Protein AF-A0A9Q0VJ15-F1 (afdb_monomer_lite)

Radius of gyration: 25.26 Å; chains: 1; bounding box: 68×51×75 Å

Secondary structure (DSSP, 8-state):
-HHHHHHHHTTTS--STT-TT----HHHHHHHHHHHHHGGGHHHHHHHHHHHHHHHH-HHHHHHHHHHHHTTTTTTPPPP----TT-HHHHHHHHHHHHHTHHHHHHHHHH-TT---PPPHHHHHHHHHHHHHHHHHHHHHTS---SHHHHHHHHHHHHHHHHHHTTSS-HHHHHHHHHHHHHHHHHHHHHHHHHHHHHHHSTTTHHHHHHHHHHHHHGGGHHHHHHHHHHHHHHHHHHHHHHHHTT--------------SS--HHHHHHHHTTTSHHHHHHHHHHHTS-S-------HHHHHHHHH-TT--HHHHHHHHHHHHHHHTTTT-

InterPro domains:
  IPR008906 HAT, C-terminal dimerisation domain [PF05699] (258-327)
  IPR012337 Ribonuclease H-like superfamily [SSF53098] (17-329)
  IPR025525 hAT-like transposase, RNase-H fold [PF14372] (150-240)

Sequence (333 aa):
MIRELRSKVSDKAPLVHGHLFCVPSYDQILSLLVQDGFSEIRSLLYKIRECIEYVNGSSLGRQWFQEAINNGSLEGKEMPFQDVPARWDTTFLMLESSLEFREAFNHLEQLDRDFKVNPSAEEWNKATSVCECLKEFHKSVSNFPTTSECYFLSVRDVYKNLLKWKQREHVYVRSIANRMKGKFEEYWGEASLAMGISVVLNPSFKLKLVKYGYQQIYGSEYNLHFSKFLDNVTVVYHKYEKDFSDQGPSSSAMVDEEKLDKDGNVLALWQENAQKFPVLGKMARDFLAIPVSTVISKSSEVMKMTSVHDGVHPEIAEALICGKDWLDNRSSK

Structure (mmCIF, N/CA/C/O backbone):
data_AF-A0A9Q0VJ15-F1
#
_entry.id   AF-A0A9Q0VJ15-F1
#
loop_
_atom_site.group_PDB
_atom_site.id
_atom_site.type_symbol
_atom_site.label_atom_id
_atom_site.label_alt_id
_atom_site.label_comp_id
_atom_site.label_asym_id
_atom_site.label_entity_id
_atom_site.label_seq_id
_atom_site.pdbx_PDB_ins_code
_atom_site.Cartn_x
_atom_site.Cartn_y
_atom_site.Cartn_z
_atom_site.occupancy
_atom_site.B_iso_or_equiv
_atom_site.auth_seq_id
_atom_site.auth_comp_id
_atom_site.auth_asym_id
_atom_site.auth_atom_id
_atom_site.pdbx_PDB_model_num
ATOM 1 N N . MET A 1 1 ? 8.299 12.348 -28.441 1.00 38.84 1 MET A N 1
ATOM 2 C CA . MET A 1 1 ? 8.909 11.536 -27.363 1.00 38.84 1 MET A CA 1
ATOM 3 C C . MET A 1 1 ? 7.982 10.427 -26.854 1.00 38.84 1 MET A C 1
ATOM 5 O O . MET A 1 1 ? 8.145 9.304 -27.303 1.00 38.84 1 MET A O 1
ATOM 9 N N . ILE A 1 2 ? 6.957 10.694 -26.027 1.00 34.81 2 ILE A N 1
ATOM 10 C CA . ILE A 1 2 ? 6.072 9.646 -25.448 1.00 34.81 2 ILE A CA 1
ATOM 11 C C . ILE A 1 2 ? 5.377 8.771 -26.518 1.00 34.81 2 ILE A C 1
ATOM 13 O O . ILE A 1 2 ? 5.268 7.556 -26.372 1.00 34.81 2 ILE A O 1
ATOM 17 N N . ARG A 1 3 ? 4.949 9.372 -27.637 1.00 34.16 3 ARG A N 1
ATOM 18 C CA . ARG A 1 3 ? 4.278 8.674 -28.752 1.00 34.16 3 ARG A CA 1
ATOM 19 C C . ARG A 1 3 ? 5.225 7.796 -29.593 1.00 34.16 3 ARG A C 1
ATOM 21 O O . ARG A 1 3 ? 4.788 6.789 -30.137 1.00 34.16 3 ARG A O 1
ATOM 28 N N . GLU A 1 4 ? 6.512 8.135 -29.654 1.00 43.78 4 GLU A N 1
ATOM 29 C CA . GLU A 1 4 ? 7.544 7.320 -30.321 1.00 43.78 4 GLU A CA 1
ATOM 30 C C . GLU A 1 4 ? 8.008 6.184 -29.411 1.00 43.78 4 GLU A C 1
ATOM 32 O O . GLU A 1 4 ? 8.113 5.046 -29.859 1.00 43.78 4 GLU A O 1
ATOM 37 N N . LEU A 1 5 ? 8.177 6.455 -28.113 1.00 45.97 5 LEU A N 1
ATOM 38 C CA . LEU A 1 5 ? 8.437 5.429 -27.102 1.00 45.97 5 LEU A CA 1
ATOM 39 C C . LEU A 1 5 ? 7.339 4.364 -27.067 1.00 45.97 5 LEU A C 1
ATOM 41 O O . LEU A 1 5 ? 7.625 3.169 -26.983 1.00 45.97 5 LEU A O 1
ATOM 45 N N . ARG A 1 6 ? 6.082 4.796 -27.235 1.00 48.38 6 ARG A N 1
ATOM 46 C CA . ARG A 1 6 ? 4.906 3.927 -27.363 1.00 48.38 6 ARG A CA 1
ATOM 47 C C . ARG A 1 6 ? 5.083 2.911 -28.490 1.00 48.38 6 ARG A C 1
ATOM 49 O O . ARG A 1 6 ? 4.931 1.725 -28.239 1.00 48.38 6 ARG A O 1
ATOM 56 N N . SER A 1 7 ? 5.481 3.330 -29.690 1.00 50.91 7 SER A N 1
ATOM 57 C CA . SER A 1 7 ? 5.693 2.401 -30.817 1.00 50.91 7 SER A CA 1
ATOM 58 C C . SER A 1 7 ? 6.801 1.364 -30.563 1.00 50.91 7 SER A C 1
ATOM 60 O O . SER A 1 7 ? 6.761 0.248 -31.080 1.00 50.91 7 SER A O 1
ATOM 62 N N . LYS A 1 8 ? 7.775 1.691 -29.705 1.00 57.25 8 LYS A N 1
ATOM 63 C CA . LYS A 1 8 ? 8.918 0.813 -29.434 1.00 57.25 8 LYS A CA 1
ATOM 64 C C . LYS A 1 8 ? 8.631 -0.234 -28.361 1.00 57.25 8 LYS A C 1
ATOM 66 O O . LYS A 1 8 ? 9.142 -1.346 -28.456 1.00 57.25 8 LYS A O 1
ATOM 71 N N . VAL A 1 9 ? 7.768 0.063 -27.391 1.00 51.94 9 VAL A N 1
ATOM 72 C CA . VAL A 1 9 ? 7.471 -0.841 -26.260 1.00 51.94 9 VAL A CA 1
ATOM 73 C C . VAL A 1 9 ? 6.113 -1.559 -26.406 1.00 51.94 9 VAL A C 1
ATOM 75 O O . VAL A 1 9 ? 5.943 -2.659 -25.884 1.00 51.94 9 VAL A O 1
ATOM 78 N N . SER A 1 10 ? 5.164 -1.004 -27.173 1.00 45.81 10 SER A N 1
ATOM 79 C CA . SER A 1 10 ? 3.746 -1.418 -27.171 1.00 45.81 10 SER A CA 1
ATOM 80 C C . SER A 1 10 ? 3.424 -2.809 -27.737 1.00 45.81 10 SER A C 1
ATOM 82 O O . SER A 1 10 ? 2.356 -3.318 -27.422 1.00 45.81 10 SER A O 1
ATOM 84 N N . ASP A 1 11 ? 4.292 -3.458 -28.521 1.00 48.16 11 ASP A N 1
ATOM 85 C CA . ASP A 1 11 ? 3.975 -4.801 -29.059 1.00 48.16 11 ASP A CA 1
ATOM 86 C C . ASP A 1 11 ? 4.106 -5.926 -28.013 1.00 48.16 11 ASP A C 1
ATOM 88 O O . ASP A 1 11 ? 3.775 -7.075 -28.300 1.00 48.16 11 ASP A O 1
ATOM 92 N N . LYS A 1 12 ? 4.648 -5.633 -26.819 1.00 46.22 12 LYS A N 1
ATOM 93 C CA . LYS A 1 12 ? 4.987 -6.646 -25.798 1.00 46.22 12 LYS A CA 1
ATOM 94 C C . LYS A 1 12 ? 4.597 -6.290 -24.357 1.00 46.22 12 LYS A C 1
ATOM 96 O O . LYS A 1 12 ? 4.817 -7.110 -23.470 1.00 46.22 12 LYS A O 1
ATOM 101 N N . ALA A 1 13 ? 4.025 -5.111 -24.115 1.00 38.09 13 ALA A N 1
ATOM 102 C CA . ALA A 1 13 ? 3.517 -4.697 -22.807 1.00 38.09 13 ALA A CA 1
ATOM 103 C C . ALA A 1 13 ? 1.981 -4.564 -22.879 1.00 38.09 13 ALA A C 1
ATOM 105 O O . ALA A 1 13 ? 1.500 -3.891 -23.795 1.00 38.09 13 ALA A O 1
ATOM 106 N N . PRO A 1 14 ? 1.202 -5.205 -21.983 1.00 32.78 14 PRO A N 1
ATOM 107 C CA . PRO A 1 14 ? -0.252 -5.062 -21.967 1.00 32.78 14 PRO A CA 1
ATOM 108 C C . PRO A 1 14 ? -0.671 -3.596 -21.795 1.00 32.78 14 PRO A C 1
ATOM 110 O O . PRO A 1 14 ? -0.008 -2.820 -21.109 1.00 32.78 14 PRO A O 1
ATOM 113 N N . LEU A 1 15 ? -1.765 -3.212 -22.458 1.00 33.34 15 LEU A N 1
ATOM 114 C CA . LEU A 1 15 ? -2.360 -1.888 -22.321 1.00 33.34 15 LEU A CA 1
ATOM 115 C C . LEU A 1 15 ? -3.127 -1.780 -20.996 1.00 33.34 15 LEU A C 1
ATOM 117 O O . LEU A 1 15 ? -4.212 -2.349 -20.882 1.00 33.34 15 LEU A O 1
ATOM 121 N N . VAL A 1 16 ? -2.705 -0.885 -20.104 1.00 33.59 16 VAL A N 1
ATOM 122 C CA . VAL A 1 16 ? -3.645 -0.192 -19.213 1.00 33.59 16 VAL A CA 1
ATOM 123 C C . VAL A 1 16 ? -4.077 1.118 -19.867 1.00 33.59 16 VAL A C 1
ATOM 125 O O . VAL A 1 16 ? -3.296 2.052 -20.049 1.00 33.59 16 VAL A O 1
ATOM 128 N N . HIS A 1 17 ? -5.354 1.167 -20.259 1.00 31.25 17 HIS A N 1
ATOM 129 C CA . HIS A 1 17 ? -6.126 2.400 -20.466 1.00 31.25 17 HIS A CA 1
ATOM 130 C C . HIS A 1 17 ? -5.493 3.444 -21.414 1.00 31.25 17 HIS A C 1
ATOM 132 O O . HIS A 1 17 ? -5.697 4.640 -21.256 1.00 31.25 17 HIS A O 1
ATOM 138 N N . GLY A 1 18 ? -4.733 3.015 -22.428 1.00 34.62 18 GLY A N 1
ATOM 139 C CA . GLY A 1 18 ? -4.259 3.903 -23.498 1.00 34.62 18 GLY A CA 1
ATOM 140 C C . GLY A 1 18 ? -3.040 4.788 -23.179 1.00 34.62 18 GLY A C 1
ATOM 141 O O . GLY A 1 18 ? -2.669 5.604 -24.031 1.00 34.62 18 GLY A O 1
ATOM 142 N N . HIS A 1 19 ? -2.358 4.614 -22.035 1.00 36.34 19 HIS A N 1
ATOM 143 C CA . HIS A 1 19 ? -1.244 5.486 -21.614 1.00 36.34 19 HIS A CA 1
ATOM 144 C C . HIS A 1 19 ? -0.006 4.725 -21.090 1.00 36.34 19 HIS A C 1
ATOM 146 O O . HIS A 1 19 ? 0.276 4.707 -19.900 1.00 36.34 19 HIS A O 1
ATOM 152 N N . LEU A 1 20 ? 0.813 4.169 -21.992 1.00 42.34 20 LEU A N 1
ATOM 153 C CA . LEU A 1 20 ? 2.018 3.385 -21.647 1.00 42.34 20 LEU A CA 1
ATOM 154 C C . LEU A 1 20 ? 3.219 4.172 -21.047 1.00 42.34 20 LEU A C 1
ATOM 156 O O . LEU A 1 20 ? 4.323 3.648 -21.024 1.00 42.34 20 LEU A O 1
ATOM 160 N N . PHE A 1 21 ? 3.065 5.417 -20.583 1.00 47.12 21 PHE A N 1
ATOM 161 C CA . PHE A 1 21 ? 4.164 6.178 -19.941 1.00 47.12 21 PHE A CA 1
ATOM 162 C C . PHE A 1 21 ? 3.714 7.065 -18.776 1.00 47.12 21 PHE A C 1
ATOM 164 O O . PHE A 1 21 ? 4.464 7.929 -18.330 1.00 47.12 21 PHE A O 1
ATOM 171 N N . CYS A 1 22 ? 2.521 6.826 -18.236 1.00 47.84 22 CYS A N 1
ATOM 172 C CA . CYS A 1 22 ? 2.222 7.238 -16.874 1.00 47.84 22 CYS A CA 1
ATOM 173 C C . CYS A 1 22 ? 2.575 6.048 -15.991 1.00 47.84 22 CYS A C 1
ATOM 175 O O . CYS A 1 22 ? 1.700 5.252 -15.672 1.00 47.84 22 CYS A O 1
ATOM 177 N N . VAL A 1 23 ? 3.858 5.872 -15.656 1.00 54.38 23 VAL A N 1
ATOM 178 C CA . VAL A 1 23 ? 4.196 5.011 -14.519 1.00 54.38 23 VAL A CA 1
ATOM 179 C C . VAL A 1 23 ? 3.599 5.733 -13.309 1.00 54.38 23 VAL A C 1
ATOM 181 O O . VAL A 1 23 ? 4.068 6.833 -13.010 1.00 54.38 23 VAL A O 1
ATOM 184 N N . PRO A 1 24 ? 2.525 5.223 -12.670 1.00 60.12 24 PRO A N 1
ATOM 185 C CA . PRO A 1 24 ? 1.980 5.867 -11.491 1.00 60.12 24 PRO A CA 1
ATOM 186 C C . PRO A 1 24 ? 3.096 6.075 -10.472 1.00 60.12 24 PRO A C 1
ATOM 188 O O . PRO A 1 24 ? 3.988 5.231 -10.323 1.00 60.12 24 PRO A O 1
ATOM 191 N N . SER A 1 25 ? 3.076 7.217 -9.792 1.00 70.88 25 SER A N 1
ATOM 192 C CA . SER A 1 25 ? 4.052 7.478 -8.740 1.00 70.88 25 SER A CA 1
ATOM 193 C C . SER A 1 25 ? 3.987 6.373 -7.680 1.00 70.88 25 SER A C 1
ATOM 195 O O . SER A 1 25 ? 2.985 5.663 -7.548 1.00 70.88 25 SER A O 1
ATOM 197 N N . TYR A 1 26 ? 5.058 6.217 -6.902 1.00 74.12 26 TYR A N 1
ATOM 198 C CA . TYR A 1 26 ? 5.086 5.218 -5.832 1.00 74.12 26 TYR A CA 1
ATOM 199 C C . TYR A 1 26 ? 3.891 5.388 -4.873 1.00 74.12 26 TYR A C 1
ATOM 201 O O . TYR A 1 26 ? 3.260 4.402 -4.495 1.00 74.12 26 TYR A O 1
ATOM 209 N N . ASP A 1 27 ? 3.526 6.641 -4.572 1.00 73.25 27 ASP A N 1
ATOM 210 C CA . ASP A 1 27 ? 2.343 7.000 -3.779 1.00 73.25 27 ASP A CA 1
ATOM 211 C C . ASP A 1 27 ? 1.040 6.521 -4.425 1.00 73.25 27 ASP A C 1
ATOM 213 O O . ASP A 1 27 ? 0.193 5.934 -3.757 1.00 73.25 27 ASP A O 1
ATOM 217 N N . GLN A 1 28 ? 0.888 6.713 -5.739 1.00 75.88 28 GLN A N 1
ATOM 218 C CA . GLN A 1 28 ? -0.304 6.277 -6.468 1.00 75.88 28 GLN A CA 1
ATOM 219 C C . GLN A 1 28 ? -0.450 4.758 -6.462 1.00 75.88 28 GLN A C 1
ATOM 221 O O . GLN A 1 28 ? -1.549 4.261 -6.231 1.00 75.88 28 GLN A O 1
ATOM 226 N N . ILE A 1 29 ? 0.637 4.011 -6.668 1.00 77.88 29 ILE A N 1
ATOM 227 C CA . ILE A 1 29 ? 0.592 2.544 -6.608 1.00 77.88 29 ILE A CA 1
ATOM 228 C C . ILE A 1 29 ? 0.214 2.108 -5.218 1.00 77.88 29 ILE A C 1
ATOM 230 O O . ILE A 1 29 ? -0.751 1.373 -5.055 1.00 77.88 29 ILE A O 1
ATOM 234 N N . LEU A 1 30 ? 0.942 2.582 -4.212 1.00 82.69 30 LEU A N 1
ATOM 235 C CA . LEU A 1 30 ? 0.675 2.183 -2.845 1.00 82.69 30 LEU A CA 1
ATOM 236 C C . LEU A 1 30 ? -0.762 2.527 -2.441 1.00 82.69 30 LEU A C 1
ATOM 238 O O . LEU A 1 30 ? -1.426 1.690 -1.838 1.00 82.69 30 LEU A O 1
ATOM 242 N N . SER A 1 31 ? -1.269 3.686 -2.866 1.00 86.12 31 SER A N 1
ATOM 243 C CA . SER A 1 31 ? -2.669 4.066 -2.693 1.00 86.12 31 SER A CA 1
ATOM 244 C C . SER A 1 31 ? -3.618 3.069 -3.348 1.00 86.12 31 SER A C 1
ATOM 246 O O . SER A 1 31 ? -4.483 2.530 -2.666 1.00 86.12 31 SER A O 1
ATOM 248 N N . LEU A 1 32 ? -3.428 2.736 -4.629 1.00 84.75 32 LEU A N 1
ATOM 249 C CA . LEU A 1 32 ? -4.263 1.754 -5.331 1.00 84.75 32 LEU A CA 1
ATOM 250 C C . LEU A 1 32 ? -4.255 0.385 -4.641 1.00 84.75 32 LEU A C 1
ATOM 252 O O . LEU A 1 32 ? -5.309 -0.232 -4.487 1.00 84.75 32 LEU A O 1
ATOM 256 N N . LEU A 1 33 ? -3.081 -0.079 -4.210 1.00 89.62 33 LEU A N 1
ATOM 257 C CA . LEU A 1 33 ? -2.940 -1.360 -3.525 1.00 89.62 33 LEU A CA 1
ATOM 258 C C . LEU A 1 33 ? -3.664 -1.337 -2.180 1.00 89.62 33 LEU A C 1
ATOM 260 O O . LEU A 1 33 ? -4.488 -2.208 -1.919 1.00 89.62 33 LEU A O 1
ATOM 264 N N . VAL A 1 34 ? -3.367 -0.355 -1.323 1.00 92.25 34 VAL A N 1
ATOM 265 C CA . VAL A 1 34 ? -3.939 -0.275 0.030 1.00 92.25 34 VAL A CA 1
ATOM 266 C C . VAL A 1 34 ? -5.454 -0.088 -0.037 1.00 92.25 34 VAL A C 1
ATOM 268 O O . VAL A 1 34 ? -6.174 -0.747 0.710 1.00 92.25 34 VAL A O 1
ATOM 271 N N . GLN A 1 35 ? -5.946 0.735 -0.965 1.00 91.12 35 GLN A N 1
ATOM 272 C CA . GLN A 1 35 ? -7.379 0.941 -1.179 1.00 91.12 35 GLN A CA 1
ATOM 273 C C . GLN A 1 35 ? -8.102 -0.345 -1.578 1.00 91.12 35 GLN A C 1
ATOM 275 O O . GLN A 1 35 ? -9.167 -0.646 -1.037 1.00 91.12 35 GLN A O 1
ATOM 280 N N . ASP A 1 36 ? -7.521 -1.141 -2.479 1.00 90.88 36 ASP A N 1
ATOM 281 C CA . ASP A 1 36 ? -8.085 -2.453 -2.795 1.00 90.88 36 ASP A CA 1
ATOM 282 C C . ASP A 1 36 ? -8.052 -3.354 -1.550 1.00 90.88 36 ASP A C 1
ATOM 284 O O . ASP A 1 36 ? -9.076 -3.922 -1.168 1.00 90.88 36 ASP A O 1
ATOM 288 N N . GLY A 1 37 ? -6.933 -3.387 -0.820 1.00 93.62 37 GLY A N 1
ATOM 289 C CA . GLY A 1 37 ? -6.806 -4.103 0.455 1.00 93.62 37 GLY A CA 1
ATOM 290 C C . GLY A 1 37 ? -7.878 -3.738 1.493 1.00 93.62 37 GLY A C 1
ATOM 291 O O . GLY A 1 37 ? -8.411 -4.626 2.161 1.00 93.62 37 GLY A O 1
ATOM 292 N N . PHE A 1 38 ? -8.270 -2.465 1.591 1.00 94.25 38 PHE A N 1
ATOM 293 C CA . PHE A 1 38 ? -9.317 -2.001 2.508 1.00 94.25 38 PHE A CA 1
ATOM 294 C C . PHE A 1 38 ? -10.698 -2.595 2.246 1.00 94.25 38 PHE A C 1
ATOM 296 O O . PHE A 1 38 ? -11.532 -2.623 3.157 1.00 94.25 38 PHE A O 1
ATOM 303 N N . SER A 1 39 ? -10.955 -3.134 1.054 1.00 92.44 39 SER A N 1
ATOM 304 C CA . SER A 1 39 ? -12.214 -3.832 0.787 1.00 92.44 39 SER A CA 1
ATOM 305 C C . SER A 1 39 ? -12.436 -5.048 1.704 1.00 92.44 39 SER A C 1
ATOM 307 O O . SER A 1 39 ? -13.584 -5.327 2.047 1.00 92.44 39 SER A O 1
ATOM 309 N N . GLU A 1 40 ? -11.371 -5.685 2.208 1.00 94.25 40 GLU A N 1
ATOM 310 C CA . GLU A 1 40 ? -11.426 -6.815 3.159 1.00 94.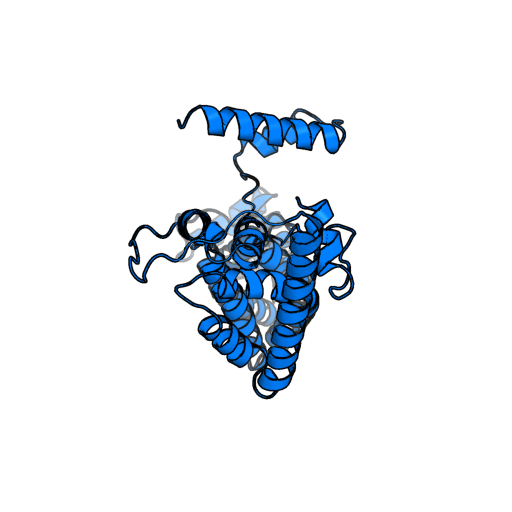25 40 GLU A CA 1
ATOM 311 C C . GLU A 1 40 ? -11.800 -6.396 4.599 1.00 94.25 40 GLU A C 1
ATOM 313 O O . GLU A 1 40 ? -12.101 -7.232 5.463 1.00 94.25 40 GLU A O 1
ATOM 318 N N . ILE A 1 41 ? -11.770 -5.091 4.889 1.00 94.44 41 ILE A N 1
ATOM 319 C CA . ILE A 1 41 ? -12.105 -4.514 6.201 1.00 94.44 41 ILE A CA 1
ATOM 320 C C . ILE A 1 41 ? -13.142 -3.393 6.113 1.00 94.44 41 ILE A C 1
ATOM 322 O O . ILE A 1 41 ? -13.264 -2.585 7.030 1.00 94.44 41 ILE A O 1
ATOM 326 N N . ARG A 1 42 ? -13.934 -3.357 5.037 1.00 94.75 42 ARG A N 1
ATOM 327 C CA . ARG A 1 42 ? -14.915 -2.291 4.794 1.00 94.75 42 ARG A CA 1
ATOM 328 C C . ARG A 1 42 ? -15.899 -2.097 5.951 1.00 94.75 42 ARG A C 1
ATOM 330 O O . ARG A 1 42 ? -16.177 -0.958 6.309 1.00 94.75 42 ARG A O 1
ATOM 337 N N . SER A 1 43 ? -16.403 -3.184 6.539 1.00 95.12 43 SER A N 1
ATOM 338 C CA . SER A 1 43 ? -17.343 -3.123 7.669 1.00 95.12 43 SER A CA 1
ATOM 339 C C . SER A 1 43 ? -16.716 -2.512 8.923 1.00 95.12 43 SER A C 1
ATOM 341 O O . SER A 1 43 ? -17.345 -1.697 9.588 1.00 95.12 43 SER A O 1
ATOM 343 N N . LEU A 1 44 ? -15.461 -2.863 9.212 1.00 96.31 44 LEU A N 1
ATOM 344 C CA . LEU A 1 44 ? -14.691 -2.307 10.322 1.00 96.31 44 LEU A CA 1
ATOM 345 C C . LEU A 1 44 ? -14.440 -0.810 10.118 1.00 96.31 44 LEU A C 1
ATOM 347 O O . LEU A 1 44 ? -14.689 -0.019 11.022 1.00 96.31 44 LEU A O 1
ATOM 351 N N . LEU A 1 45 ? -13.995 -0.418 8.920 1.00 96.69 45 LEU A N 1
ATOM 352 C CA . LEU A 1 45 ? -13.780 0.991 8.587 1.00 96.69 45 LEU A CA 1
ATOM 353 C C . LEU A 1 45 ? -15.076 1.797 8.694 1.00 96.69 45 LEU A C 1
ATOM 355 O O . LEU A 1 45 ? -15.050 2.917 9.184 1.00 96.69 45 LEU A O 1
ATOM 359 N N . TYR A 1 46 ? -16.203 1.229 8.260 1.00 96.44 46 TYR A N 1
ATOM 360 C CA . TYR A 1 46 ? -17.513 1.852 8.425 1.00 96.44 46 TYR A CA 1
ATOM 361 C C . TYR A 1 46 ? -17.840 2.091 9.903 1.00 96.44 46 TYR A C 1
ATOM 363 O O . TYR A 1 46 ? -18.098 3.227 10.273 1.00 96.44 46 TYR A O 1
ATOM 371 N N . LYS A 1 47 ? -17.735 1.070 10.764 1.00 97.25 47 LYS A N 1
ATOM 372 C CA . LYS A 1 47 ? -17.993 1.224 12.206 1.00 97.25 47 LYS A CA 1
ATOM 373 C C . LYS A 1 47 ? -17.120 2.293 12.857 1.00 97.25 47 LYS A C 1
ATOM 375 O O . LYS A 1 47 ? -17.629 3.116 13.603 1.00 97.25 47 LYS A O 1
ATOM 380 N N . ILE A 1 48 ? -15.823 2.316 12.542 1.00 97.44 48 ILE A N 1
ATOM 381 C CA . ILE A 1 48 ? -14.906 3.332 13.076 1.00 97.44 48 ILE A CA 1
ATOM 382 C C . ILE A 1 48 ? -15.339 4.739 12.646 1.00 97.44 48 ILE A C 1
ATOM 384 O O . ILE A 1 48 ? -15.398 5.633 13.486 1.00 97.44 48 ILE A O 1
ATOM 388 N N . ARG A 1 49 ? -15.714 4.932 11.376 1.00 96.81 49 ARG A N 1
ATOM 389 C CA . ARG A 1 49 ? -16.254 6.216 10.903 1.00 96.81 49 ARG A CA 1
ATOM 390 C C . ARG A 1 49 ? -17.544 6.590 11.626 1.00 96.81 49 ARG A C 1
ATOM 392 O O . ARG A 1 49 ? -17.667 7.727 12.055 1.00 96.81 49 ARG A O 1
ATOM 399 N N . GLU A 1 50 ? -18.470 5.659 11.822 1.00 95.50 50 GLU A N 1
ATOM 400 C CA . GLU A 1 50 ? -19.711 5.938 12.559 1.00 95.50 50 GLU A CA 1
ATOM 401 C C . GLU A 1 50 ? -19.437 6.304 14.025 1.00 95.50 50 GLU A C 1
ATOM 403 O O . GLU A 1 50 ? -20.071 7.213 14.555 1.00 95.50 50 GLU A O 1
ATOM 408 N N . CYS A 1 51 ? -18.460 5.661 14.678 1.00 95.00 51 CYS A N 1
ATOM 409 C CA . CYS A 1 51 ? -18.047 6.028 16.034 1.00 95.00 51 CYS A CA 1
ATOM 410 C C . CYS A 1 51 ? -17.560 7.478 16.109 1.00 95.00 51 CYS A C 1
ATOM 412 O O . CYS A 1 51 ? -17.949 8.228 17.005 1.00 95.00 51 CYS A O 1
ATOM 414 N N . ILE A 1 52 ? -16.716 7.878 15.158 1.00 95.00 52 ILE A N 1
ATOM 415 C CA . ILE A 1 52 ? -16.168 9.235 15.083 1.00 95.00 52 ILE A CA 1
ATOM 416 C C . ILE A 1 52 ? -17.276 10.245 14.779 1.00 95.00 52 ILE A C 1
ATOM 418 O O . ILE A 1 52 ? -17.318 11.311 15.393 1.00 95.00 52 ILE A O 1
ATOM 422 N N . GLU A 1 53 ? -18.190 9.907 13.870 1.00 94.12 53 GLU A N 1
ATOM 423 C CA . GLU A 1 53 ? -19.332 10.752 13.524 1.00 94.12 53 GLU A CA 1
ATOM 424 C C . GLU A 1 53 ? -20.255 10.965 14.725 1.00 94.12 53 GLU A C 1
ATOM 426 O O . GLU A 1 53 ? -20.660 12.091 15.002 1.00 94.12 53 GLU A O 1
ATOM 431 N N . TYR A 1 54 ? -20.524 9.910 15.495 1.00 92.69 54 TYR A N 1
ATOM 432 C CA . TYR A 1 54 ? -21.357 9.986 16.693 1.00 92.69 54 TYR A CA 1
ATOM 433 C C . TYR A 1 54 ? -20.801 10.976 17.724 1.00 92.69 54 TYR A C 1
ATOM 435 O O . TYR A 1 54 ? -21.509 11.854 18.234 1.00 92.69 54 TYR A O 1
ATOM 443 N N . VAL A 1 55 ? -19.504 10.844 18.000 1.00 92.25 55 VAL A N 1
ATOM 444 C CA . VAL A 1 55 ? -18.792 11.645 18.995 1.00 92.25 55 VAL A CA 1
ATOM 445 C C . VAL A 1 55 ? -18.619 13.093 18.534 1.00 92.25 55 VAL A C 1
ATOM 447 O O . VAL A 1 55 ? -18.754 14.017 19.334 1.00 92.25 55 VAL A O 1
ATOM 450 N N . ASN A 1 56 ? -18.336 13.323 17.252 1.00 89.50 56 ASN A N 1
ATOM 451 C CA . ASN A 1 56 ? -18.078 14.672 16.749 1.00 89.50 56 ASN A CA 1
ATOM 452 C C . ASN A 1 56 ? -19.342 15.427 16.334 1.00 89.50 56 ASN A C 1
ATOM 454 O O . ASN A 1 56 ? -19.347 16.660 16.434 1.00 89.50 56 ASN A O 1
ATOM 458 N N . GLY A 1 57 ? -20.373 14.710 15.883 1.00 85.56 57 GLY A N 1
ATOM 459 C CA . GLY A 1 57 ? -21.601 15.250 15.302 1.00 85.56 57 GLY A CA 1
ATOM 460 C C . GLY A 1 57 ? -22.673 15.639 16.319 1.00 85.56 57 GLY A C 1
ATOM 461 O O . GLY A 1 57 ? -23.549 16.438 15.993 1.00 85.56 57 GLY A O 1
ATOM 462 N N . SER A 1 58 ? -22.603 15.141 17.559 1.00 82.81 58 SER A N 1
ATOM 463 C CA . SER A 1 58 ? -23.550 15.496 18.623 1.00 82.81 58 SER A CA 1
ATOM 464 C C . SER A 1 58 ? -22.868 16.191 19.805 1.00 82.81 58 SER A C 1
ATOM 466 O O . SER A 1 58 ? -21.759 15.844 20.209 1.00 82.81 58 SER A O 1
ATOM 468 N N . SER A 1 59 ? -23.542 17.185 20.393 1.00 84.50 59 SER A N 1
ATOM 469 C CA . SER A 1 59 ? -23.047 17.876 21.593 1.00 84.50 59 SER A CA 1
ATOM 470 C C . SER A 1 59 ? -22.964 16.939 22.802 1.00 84.50 59 SER A C 1
ATOM 472 O O . SER A 1 59 ? -21.989 16.988 23.546 1.00 84.50 59 SER A O 1
ATOM 474 N N . LEU A 1 60 ? -23.960 16.060 22.959 1.00 82.69 60 LEU A N 1
ATOM 475 C CA . LEU A 1 60 ? -24.018 15.042 24.012 1.00 82.69 60 LEU A CA 1
ATOM 476 C C . LEU A 1 60 ? -22.941 13.966 23.836 1.00 82.69 60 LEU A C 1
ATOM 478 O O . LEU A 1 60 ? -22.200 13.701 24.779 1.00 82.69 60 LEU A O 1
ATOM 482 N N . GLY A 1 61 ? -22.789 13.410 22.629 1.00 81.56 61 GLY A N 1
ATOM 483 C CA . GLY A 1 61 ? -21.752 12.418 22.336 1.00 81.56 61 GLY A CA 1
ATOM 484 C C . GLY A 1 61 ? -20.350 12.971 22.578 1.00 81.56 61 GLY A C 1
ATOM 485 O O . GLY A 1 61 ? -19.528 12.303 23.201 1.00 81.56 61 GLY A O 1
ATOM 486 N N . ARG A 1 62 ? -20.097 14.230 22.197 1.00 86.81 62 ARG A N 1
ATOM 487 C CA . ARG A 1 62 ? -18.832 14.914 22.500 1.00 86.81 62 ARG A CA 1
ATOM 488 C C . ARG A 1 62 ? -18.591 15.049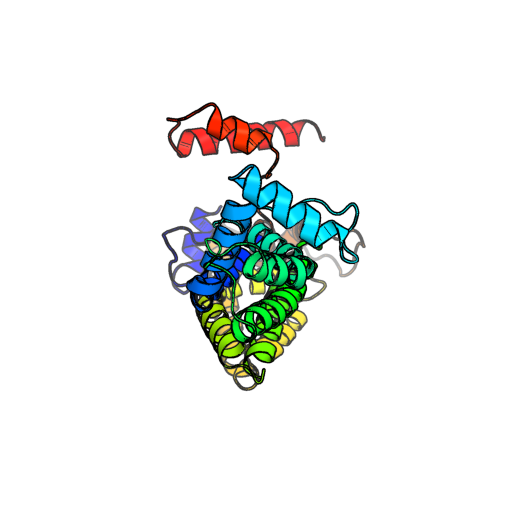 24.001 1.00 86.81 62 ARG A C 1
ATOM 490 O O . ARG A 1 62 ? -17.473 14.829 24.455 1.00 86.81 62 ARG A O 1
ATOM 497 N N . GLN A 1 63 ? -19.619 15.414 24.767 1.00 86.81 63 GLN A N 1
ATOM 498 C CA . GLN A 1 63 ? -19.508 15.585 26.214 1.00 86.81 63 GLN A CA 1
ATOM 499 C C . GLN A 1 63 ? -19.194 14.258 26.916 1.00 86.81 63 GLN A C 1
ATOM 501 O O . GLN A 1 63 ? -18.233 14.194 27.681 1.00 86.81 63 GLN A O 1
ATOM 506 N N . TRP A 1 64 ? -19.957 13.201 26.630 1.00 84.31 64 TRP A N 1
ATOM 507 C CA . TRP A 1 64 ? -19.737 11.883 27.233 1.00 84.31 64 TRP A CA 1
ATOM 508 C C . TRP A 1 64 ? -18.401 11.275 26.829 1.00 84.31 64 TRP A C 1
ATOM 510 O O . TRP A 1 64 ? -17.719 10.670 27.653 1.00 84.31 64 TRP A O 1
ATOM 520 N N . PHE A 1 65 ? -17.978 11.480 25.583 1.00 87.12 65 PHE A N 1
ATOM 521 C CA . PHE A 1 65 ? -16.671 11.011 25.148 1.00 87.12 65 PHE A CA 1
ATOM 522 C C . PHE A 1 65 ? -15.525 11.779 25.813 1.00 87.12 65 PHE A C 1
ATOM 524 O O . PHE A 1 65 ? -14.528 11.175 26.197 1.00 87.12 65 PHE A O 1
ATOM 531 N N . GLN A 1 66 ? -15.668 13.092 26.019 1.00 86.31 66 GLN A N 1
ATOM 532 C CA . GLN A 1 66 ? -14.679 13.873 26.762 1.00 86.31 66 GLN A CA 1
ATOM 533 C C . GLN A 1 66 ? -14.590 13.427 28.227 1.00 86.31 66 GLN A C 1
ATOM 535 O O . GLN A 1 66 ? -13.497 13.354 28.781 1.00 86.31 66 GLN A O 1
ATOM 540 N N . GLU A 1 67 ? -15.719 13.091 28.851 1.00 83.81 67 GLU A N 1
ATOM 541 C CA . GLU A 1 67 ? -15.745 12.506 30.195 1.00 83.81 67 GLU A CA 1
ATOM 542 C C . GLU A 1 67 ? -15.022 11.149 30.227 1.00 83.81 67 GLU A C 1
ATOM 544 O O . GLU A 1 67 ? -14.183 10.916 31.099 1.00 83.81 67 GLU A O 1
ATOM 549 N N . ALA A 1 68 ? -15.248 10.299 29.221 1.00 81.88 68 ALA A N 1
ATOM 550 C CA . ALA A 1 68 ? -14.531 9.034 29.063 1.00 81.88 68 ALA A CA 1
ATOM 551 C C . ALA A 1 68 ? -13.011 9.226 28.864 1.00 81.88 68 ALA A C 1
ATOM 553 O O . ALA A 1 68 ? -12.223 8.450 29.404 1.00 81.88 68 ALA A O 1
ATOM 554 N N . ILE A 1 69 ? -12.588 10.270 28.139 1.00 85.31 69 ILE A N 1
ATOM 555 C CA . ILE A 1 69 ? -11.173 10.643 27.953 1.00 85.31 69 ILE A CA 1
ATOM 556 C C . ILE A 1 69 ? -10.545 11.116 29.269 1.00 85.31 69 ILE A C 1
ATOM 558 O O . ILE A 1 69 ? -9.454 10.663 29.619 1.00 85.31 69 ILE A O 1
ATOM 562 N N . ASN A 1 70 ? -11.225 12.009 29.995 1.00 81.19 70 ASN A N 1
ATOM 563 C CA . ASN A 1 70 ? -10.717 12.630 31.224 1.00 81.19 70 ASN A CA 1
ATOM 564 C C . ASN A 1 70 ? -10.578 11.625 32.378 1.00 81.19 70 ASN A C 1
ATOM 566 O O . ASN A 1 70 ? -9.730 11.794 33.249 1.00 81.19 70 ASN A O 1
ATOM 570 N N . ASN A 1 71 ? -11.383 10.562 32.371 1.00 74.00 71 ASN A N 1
ATOM 571 C CA . ASN A 1 71 ? -11.270 9.462 33.327 1.00 74.00 71 ASN A CA 1
ATOM 572 C C . ASN A 1 71 ? -10.101 8.500 33.010 1.00 74.00 71 ASN A C 1
ATOM 574 O O . ASN A 1 71 ? -9.862 7.559 33.770 1.00 74.00 71 ASN A O 1
ATOM 578 N N . GLY A 1 72 ? -9.375 8.710 31.904 1.00 71.00 72 GLY A N 1
ATOM 579 C CA . GLY A 1 72 ? -8.261 7.877 31.444 1.00 71.00 72 GLY A CA 1
ATOM 580 C C . GLY A 1 72 ? -6.955 8.648 31.209 1.00 71.00 72 GLY A C 1
ATOM 581 O O . GLY A 1 72 ? -6.808 9.813 31.554 1.00 71.00 72 GLY A O 1
ATOM 582 N N . SER A 1 73 ? -5.966 7.990 30.592 1.00 73.50 73 SER A N 1
ATOM 583 C CA . SER A 1 73 ? -4.629 8.560 30.314 1.00 73.50 73 SER A CA 1
ATOM 584 C C . SER A 1 73 ? -4.547 9.409 29.032 1.00 73.50 73 SER A C 1
ATOM 586 O O . SER A 1 73 ? -3.463 9.574 28.475 1.00 73.50 73 SER A O 1
ATOM 588 N N . LEU A 1 74 ? -5.679 9.897 28.519 1.00 77.19 74 LEU A N 1
ATOM 589 C CA . LEU A 1 74 ? -5.781 10.579 27.220 1.00 77.19 74 LEU A CA 1
ATOM 590 C C . LEU A 1 74 ? -6.002 12.097 27.360 1.00 77.19 74 LEU A C 1
ATOM 592 O O . LEU A 1 74 ? -6.358 12.766 26.390 1.00 77.19 74 LEU A O 1
ATOM 596 N N . GLU A 1 75 ? -5.786 12.645 28.557 1.00 73.31 75 GLU A N 1
ATOM 597 C CA . GLU A 1 75 ? -5.965 14.067 28.850 1.00 73.31 75 GLU A CA 1
ATOM 598 C C . GLU A 1 75 ? -5.107 14.950 27.921 1.00 73.31 75 GLU A C 1
ATOM 600 O O . GLU A 1 75 ? -3.904 14.741 27.757 1.00 73.31 75 GLU A O 1
ATOM 605 N N . GLY A 1 76 ? -5.744 15.934 27.278 1.00 74.50 76 GLY A N 1
ATOM 606 C CA . GLY A 1 76 ? -5.092 16.875 26.361 1.00 74.50 76 GLY A CA 1
ATOM 607 C C . GLY A 1 76 ? -4.894 16.388 24.920 1.00 74.50 76 GLY A C 1
ATOM 608 O O . GLY A 1 76 ? -4.361 17.149 24.111 1.00 74.50 76 GLY A O 1
ATOM 609 N N . LYS A 1 77 ? -5.319 15.168 24.562 1.00 80.50 77 LYS A N 1
ATOM 610 C CA . LYS A 1 77 ? -5.298 14.714 23.161 1.00 80.50 77 LYS A CA 1
ATOM 611 C C . LYS A 1 77 ? -6.413 15.347 22.326 1.00 80.50 77 LYS A C 1
ATOM 613 O O . LYS A 1 77 ? -7.516 15.585 22.812 1.00 80.50 77 LYS A O 1
ATOM 618 N N . GLU A 1 78 ? -6.120 15.579 21.047 1.00 83.44 78 GLU A N 1
ATOM 619 C CA . GLU A 1 78 ? -7.123 15.997 20.067 1.00 83.44 78 GLU A CA 1
ATOM 620 C C . GLU A 1 78 ? -8.138 14.878 19.809 1.00 83.44 78 GLU A C 1
ATOM 622 O O . GLU A 1 78 ? -7.792 13.698 19.802 1.00 83.44 78 GLU A O 1
ATOM 627 N N . MET A 1 79 ? -9.395 15.262 19.582 1.00 85.88 79 MET A N 1
ATOM 628 C CA . MET A 1 79 ? -10.485 14.335 19.272 1.00 85.88 79 MET A CA 1
ATOM 629 C C . MET A 1 79 ? -10.193 13.526 17.998 1.00 85.88 79 MET A C 1
ATOM 631 O O . MET A 1 79 ? -9.556 14.047 17.076 1.00 85.88 79 MET A O 1
ATOM 635 N N . PRO A 1 80 ? -10.697 12.283 17.894 1.00 90.19 80 PRO A N 1
ATOM 636 C CA . PRO A 1 80 ? -10.519 11.483 16.689 1.00 90.19 80 PRO A CA 1
ATOM 637 C C . PRO A 1 80 ? -11.178 12.163 15.477 1.00 90.19 80 PRO A C 1
ATOM 639 O O . PRO A 1 80 ? -12.205 12.834 15.604 1.00 90.19 80 PRO A O 1
ATOM 642 N N . PHE A 1 81 ? -10.598 11.982 14.290 1.00 91.94 81 PHE A N 1
ATOM 643 C CA . PHE A 1 81 ? -11.003 12.659 13.052 1.00 91.94 81 PHE A CA 1
ATOM 644 C C . PHE A 1 81 ? -11.391 11.670 11.948 1.00 91.94 81 PHE A C 1
ATOM 646 O O . PHE A 1 81 ? -10.835 10.579 11.852 1.00 91.94 81 PHE A O 1
ATOM 653 N N . GLN A 1 82 ? -12.334 12.078 11.093 1.00 92.75 82 GLN A N 1
ATOM 654 C CA . GLN A 1 82 ? -12.728 11.321 9.901 1.00 92.75 82 GLN A CA 1
ATOM 655 C C . GLN A 1 82 ? -11.595 11.292 8.874 1.00 92.75 82 GLN A C 1
ATOM 657 O O . GLN A 1 82 ? -10.849 12.264 8.714 1.00 92.75 82 GLN A O 1
ATOM 662 N N . ASP A 1 83 ? -11.501 10.193 8.132 1.00 95.19 83 ASP A N 1
ATOM 663 C CA . ASP A 1 83 ? -10.613 10.107 6.984 1.00 95.19 83 ASP A CA 1
ATOM 664 C C . ASP A 1 83 ? -11.220 10.745 5.725 1.00 95.19 83 ASP A C 1
ATOM 666 O O . ASP A 1 83 ? -12.394 11.107 5.658 1.00 95.19 83 ASP A O 1
ATOM 670 N N . VAL A 1 84 ? -10.399 10.851 4.681 1.00 90.44 84 VAL A N 1
ATOM 671 C CA . VAL A 1 84 ? -10.867 11.033 3.308 1.00 90.44 84 VAL A CA 1
ATOM 672 C C . VAL A 1 84 ? -10.786 9.658 2.641 1.00 90.44 84 VAL A C 1
ATOM 674 O O . VAL A 1 84 ? -9.678 9.233 2.319 1.00 90.44 84 VAL A O 1
ATOM 677 N N . PRO A 1 85 ? -11.904 8.951 2.373 1.00 86.25 85 PRO A N 1
ATOM 678 C CA . PRO A 1 85 ? -11.870 7.544 1.956 1.00 86.25 85 PRO A CA 1
ATOM 679 C C . PRO A 1 85 ? -11.031 7.245 0.707 1.00 86.25 85 PRO A C 1
ATOM 681 O O . PRO A 1 85 ? -10.521 6.142 0.565 1.00 86.25 85 PRO A O 1
ATOM 684 N N . ALA A 1 86 ? -10.843 8.220 -0.189 1.00 82.62 86 ALA A N 1
ATOM 685 C CA . ALA A 1 86 ? -9.985 8.087 -1.372 1.00 82.62 86 ALA A CA 1
ATOM 686 C C . ALA A 1 86 ? -8.471 8.141 -1.063 1.00 82.62 86 ALA A C 1
ATOM 688 O O . ALA A 1 86 ? -7.646 7.833 -1.923 1.00 82.62 86 ALA A O 1
ATOM 689 N N . ARG A 1 87 ? -8.085 8.529 0.155 1.00 85.62 87 ARG A N 1
ATOM 690 C CA . ARG A 1 87 ? -6.708 8.747 0.605 1.00 85.62 87 ARG A CA 1
ATOM 691 C C . ARG A 1 87 ? -6.345 7.788 1.729 1.00 85.62 87 ARG A C 1
ATOM 693 O O . ARG A 1 87 ? -6.678 8.010 2.893 1.00 85.62 87 ARG A O 1
ATOM 700 N N . TRP A 1 88 ? -5.617 6.737 1.368 1.00 91.62 88 TRP A N 1
ATOM 701 C CA . TRP A 1 88 ? -5.296 5.657 2.295 1.00 91.62 88 TRP A CA 1
ATOM 702 C C . TRP A 1 88 ? -4.471 6.117 3.503 1.00 91.62 88 TRP A C 1
ATOM 704 O O . TRP A 1 88 ? -4.612 5.553 4.584 1.00 91.62 88 TRP A O 1
ATOM 714 N N . ASP A 1 89 ? -3.639 7.147 3.328 1.00 90.06 89 ASP A N 1
ATOM 715 C CA . ASP A 1 89 ? -2.834 7.757 4.381 1.00 90.06 89 ASP A CA 1
ATOM 716 C C . ASP A 1 89 ? -3.729 8.355 5.470 1.00 90.06 89 ASP A C 1
ATOM 718 O O . ASP A 1 89 ? -3.506 8.128 6.655 1.00 90.06 89 ASP A O 1
ATOM 722 N N . THR A 1 90 ? -4.816 9.024 5.078 1.00 93.25 90 THR A N 1
ATOM 723 C CA . THR A 1 90 ? -5.789 9.555 6.041 1.00 93.25 90 THR A CA 1
ATOM 724 C C . THR A 1 90 ? -6.587 8.452 6.730 1.00 93.25 90 THR A C 1
ATOM 726 O O . THR A 1 90 ? -6.837 8.551 7.927 1.00 93.25 90 THR A O 1
ATOM 729 N N . THR A 1 91 ? -6.920 7.365 6.023 1.00 95.25 91 THR A N 1
ATOM 730 C CA . THR A 1 91 ? -7.563 6.187 6.627 1.00 95.25 91 THR A CA 1
ATOM 731 C C . THR A 1 91 ? -6.642 5.510 7.639 1.00 95.25 91 THR A C 1
ATOM 733 O O . THR A 1 91 ? -7.095 5.103 8.706 1.00 95.25 91 THR A O 1
ATOM 736 N N . PHE A 1 92 ? -5.346 5.409 7.334 1.00 95.12 92 PHE A N 1
ATOM 737 C CA . PHE A 1 92 ? -4.339 4.905 8.265 1.00 95.12 92 PHE A CA 1
ATOM 738 C C . PHE A 1 92 ? -4.265 5.774 9.526 1.00 95.12 92 PHE A C 1
ATOM 740 O O . PHE A 1 92 ? -4.342 5.235 10.626 1.00 95.12 92 PHE A O 1
ATOM 747 N N . LEU A 1 93 ? -4.187 7.098 9.377 1.00 94.00 93 LEU A N 1
ATOM 748 C CA . LEU A 1 93 ? -4.142 8.024 10.511 1.00 94.00 93 LEU A CA 1
ATOM 749 C C . LEU A 1 93 ? -5.432 7.980 11.350 1.00 94.00 93 LEU A C 1
ATOM 751 O O . LEU A 1 93 ? -5.360 8.002 12.577 1.00 94.00 93 LEU A O 1
ATOM 755 N N . MET A 1 94 ? -6.599 7.842 10.711 1.00 96.62 94 MET A N 1
ATOM 756 C CA . MET A 1 94 ? -7.879 7.632 11.400 1.00 96.62 94 MET A CA 1
ATOM 757 C C . MET A 1 94 ? -7.866 6.333 12.213 1.00 96.62 94 MET A C 1
ATOM 759 O O . MET A 1 94 ? -8.289 6.333 13.368 1.00 96.62 94 MET A O 1
ATOM 763 N N . LEU A 1 95 ? -7.378 5.227 11.639 1.00 96.56 95 LEU A N 1
ATOM 764 C CA . LEU A 1 95 ? -7.239 3.952 12.348 1.00 96.56 95 LEU A CA 1
ATOM 765 C C . LEU A 1 95 ? -6.276 4.065 13.532 1.00 96.56 95 LEU A C 1
ATOM 767 O O . LEU A 1 95 ? -6.614 3.615 14.625 1.00 96.56 95 LEU A O 1
ATOM 771 N N . GLU A 1 96 ? -5.101 4.663 13.321 1.00 95.12 96 GLU A N 1
ATOM 772 C CA . GLU A 1 96 ? -4.079 4.832 14.358 1.00 95.12 96 GLU A CA 1
ATOM 773 C C . GLU A 1 96 ? -4.627 5.669 15.518 1.00 95.12 96 GLU A C 1
ATOM 775 O O . GLU A 1 96 ? -4.566 5.222 16.659 1.00 95.12 96 GLU A O 1
ATOM 780 N N . SER A 1 97 ? -5.263 6.808 15.225 1.00 94.56 97 SER A N 1
ATOM 781 C CA . SER A 1 97 ? -5.917 7.653 16.230 1.00 94.56 97 SER A CA 1
ATOM 782 C C . SER A 1 97 ? -7.043 6.912 16.960 1.00 94.56 97 SER A C 1
ATOM 784 O O . SER A 1 97 ? -7.066 6.875 18.187 1.00 94.56 97 SER A O 1
ATOM 786 N N . SER A 1 98 ? -7.944 6.245 16.234 1.00 95.19 98 SER A N 1
ATOM 787 C CA . SER A 1 98 ? -9.088 5.538 16.833 1.00 95.19 98 SER A CA 1
ATOM 788 C C . SER A 1 98 ? -8.664 4.422 17.786 1.00 95.19 98 SER A C 1
ATOM 790 O O . SER A 1 98 ? -9.337 4.180 18.786 1.00 95.19 98 SER A O 1
ATOM 792 N N . LEU A 1 99 ? -7.543 3.755 17.500 1.00 95.25 99 LEU A N 1
ATOM 793 C CA . LEU A 1 99 ? -6.973 2.735 18.377 1.00 95.25 99 LEU A CA 1
ATOM 794 C C . LEU A 1 99 ? -6.511 3.310 19.719 1.00 95.25 99 LEU A C 1
ATOM 796 O O . LEU A 1 99 ? -6.654 2.632 20.736 1.00 95.25 99 LEU A O 1
ATOM 800 N N . GLU A 1 100 ? -6.011 4.547 19.750 1.00 92.94 100 GLU A N 1
ATOM 801 C CA . GLU A 1 100 ? -5.657 5.221 21.006 1.00 92.94 100 GLU A CA 1
ATOM 802 C C . GLU A 1 100 ? -6.891 5.496 21.874 1.00 92.94 100 GLU A C 1
ATOM 804 O O . GLU A 1 100 ? -6.798 5.482 23.099 1.00 92.94 100 GLU A O 1
ATOM 809 N N . PHE A 1 101 ? -8.048 5.698 21.240 1.00 93.06 101 PHE A N 1
ATOM 810 C CA . PHE A 1 101 ? -9.325 5.970 21.898 1.00 93.06 101 PHE A CA 1
ATOM 811 C C . PHE A 1 101 ? -10.197 4.726 22.125 1.00 93.06 101 PHE A C 1
ATOM 813 O O . PHE A 1 101 ? -11.333 4.859 22.581 1.00 93.06 101 PHE A O 1
ATOM 820 N N . ARG A 1 102 ? -9.694 3.513 21.854 1.00 93.75 102 ARG A N 1
ATOM 821 C CA . ARG A 1 102 ? -10.450 2.253 22.003 1.00 93.75 102 ARG A CA 1
ATOM 822 C C . ARG A 1 102 ? -11.166 2.146 23.354 1.00 93.75 102 ARG A C 1
ATOM 824 O O . ARG A 1 102 ? -12.354 1.844 23.398 1.00 93.75 102 ARG A O 1
ATOM 831 N N . GLU A 1 103 ? -10.459 2.418 24.450 1.00 91.50 103 GLU A N 1
ATOM 832 C CA . GLU A 1 103 ? -11.039 2.334 25.798 1.00 91.50 103 GLU A CA 1
ATOM 833 C C . GLU A 1 103 ? -12.096 3.416 26.054 1.00 91.50 103 GLU A C 1
ATOM 835 O O . GLU A 1 103 ? -13.102 3.145 26.707 1.00 91.50 103 GLU A O 1
ATOM 840 N N . ALA A 1 104 ? -11.931 4.611 25.479 1.00 92.00 104 ALA A N 1
ATOM 841 C CA . ALA A 1 104 ? -12.931 5.672 25.571 1.00 92.00 104 ALA A CA 1
ATOM 842 C C . ALA A 1 104 ? -14.221 5.301 24.816 1.00 92.00 104 ALA A C 1
ATOM 844 O O . ALA A 1 104 ? -15.312 5.511 25.342 1.00 92.00 104 ALA A O 1
ATOM 845 N N . PHE A 1 105 ? -14.120 4.678 23.633 1.00 93.69 105 PHE A N 1
ATOM 846 C CA . PHE A 1 105 ? -15.293 4.164 22.909 1.00 93.69 105 PHE A CA 1
ATOM 847 C C . PHE A 1 105 ? -16.009 3.047 23.680 1.00 93.69 105 PHE A C 1
ATOM 849 O O . PHE A 1 105 ? -17.236 3.057 23.767 1.00 93.69 105 PHE A O 1
ATOM 856 N N . ASN A 1 106 ? -15.260 2.128 24.297 1.00 92.56 106 ASN A N 1
ATOM 857 C CA . ASN A 1 106 ? -15.840 1.072 25.136 1.00 92.56 106 ASN A CA 1
ATOM 858 C C . ASN A 1 106 ? -16.554 1.639 26.369 1.00 92.56 106 ASN A C 1
ATOM 860 O O . ASN A 1 106 ? -17.585 1.114 26.782 1.00 92.56 106 ASN A O 1
ATOM 864 N N . HIS A 1 107 ? -16.014 2.702 26.969 1.00 89.75 107 HIS A N 1
ATOM 865 C CA . HIS A 1 107 ? -16.656 3.385 28.088 1.00 89.75 107 HIS A CA 1
ATOM 866 C C . HIS A 1 107 ? -17.922 4.127 27.639 1.00 89.75 107 HIS A C 1
ATOM 868 O O . HIS A 1 107 ? -18.948 4.048 28.312 1.00 89.75 107 HIS A O 1
ATOM 874 N N . LEU A 1 108 ? -17.888 4.795 26.480 1.00 89.88 108 LEU A N 1
ATOM 875 C CA . LEU A 1 108 ? -19.058 5.467 25.911 1.00 89.88 108 LEU A CA 1
ATOM 876 C C . LEU A 1 108 ? -20.221 4.488 25.684 1.00 89.88 108 LEU A C 1
ATOM 878 O O . LEU A 1 108 ? -21.347 4.804 26.047 1.00 89.88 108 LEU A O 1
ATOM 882 N N . GLU A 1 109 ? -19.946 3.284 25.176 1.00 91.69 109 GLU A N 1
ATOM 883 C CA . GLU A 1 109 ? -20.954 2.221 25.003 1.00 91.69 109 GLU A CA 1
ATOM 884 C C . GLU A 1 109 ? -21.611 1.782 26.322 1.00 91.69 109 GLU A C 1
ATOM 886 O O . GLU A 1 109 ? -22.760 1.342 26.335 1.00 91.69 109 GLU A O 1
ATOM 891 N N . GLN A 1 110 ? -20.913 1.922 27.452 1.00 88.88 110 GLN A N 1
ATOM 892 C CA . GLN A 1 110 ? -21.474 1.620 28.772 1.00 88.88 110 GLN A CA 1
ATOM 893 C C . GLN A 1 110 ? -22.354 2.757 29.307 1.00 88.88 110 GLN A C 1
ATOM 895 O O . GLN A 1 110 ? -23.323 2.490 30.022 1.00 88.88 110 GLN A O 1
ATOM 900 N N . LEU A 1 111 ? -22.017 4.009 28.983 1.00 86.88 111 LEU A N 1
ATOM 901 C CA . LEU A 1 111 ? -22.757 5.194 29.426 1.00 86.88 111 LEU A CA 1
ATOM 902 C C . LEU A 1 111 ? -24.012 5.443 28.585 1.00 86.88 111 LEU A C 1
ATOM 904 O O . LEU A 1 111 ? -25.053 5.825 29.124 1.00 86.88 111 LEU A O 1
ATOM 908 N N . ASP A 1 112 ? -23.917 5.221 27.278 1.00 86.81 112 ASP A N 1
ATOM 909 C CA . ASP A 1 112 ? -24.918 5.624 26.304 1.00 86.81 112 ASP A CA 1
ATOM 910 C C . ASP A 1 112 ? -25.483 4.426 25.535 1.00 86.81 112 ASP A C 1
ATOM 912 O O . ASP A 1 112 ? -24.807 3.774 24.741 1.00 86.81 112 ASP A O 1
ATOM 916 N N . ARG A 1 113 ? -26.777 4.161 25.739 1.00 86.44 113 ARG A N 1
ATOM 917 C CA . ARG A 1 113 ? -27.488 3.036 25.112 1.00 86.44 113 ARG A CA 1
ATOM 918 C C . ARG A 1 113 ? -27.760 3.236 23.621 1.00 86.44 113 ARG A C 1
ATOM 920 O O . ARG A 1 113 ? -28.075 2.253 22.939 1.00 86.44 113 ARG A O 1
ATOM 927 N N . ASP A 1 114 ? -27.700 4.470 23.130 1.00 88.12 114 ASP A N 1
ATOM 928 C CA . ASP A 1 114 ? -27.927 4.779 21.717 1.00 88.12 114 ASP A CA 1
ATOM 929 C C . ASP A 1 114 ? -26.657 4.557 20.879 1.00 88.12 114 ASP A C 1
ATOM 931 O O . ASP A 1 114 ? -26.743 4.307 19.671 1.00 88.12 114 ASP A O 1
ATOM 935 N N . PHE A 1 115 ? -25.487 4.507 21.523 1.00 90.00 115 PHE A N 1
ATOM 936 C CA . PHE A 1 115 ? -24.216 4.181 20.889 1.00 90.00 115 PHE A CA 1
ATOM 937 C C . PHE A 1 115 ? -24.082 2.671 20.617 1.00 90.00 115 PHE A C 1
ATOM 939 O O . PHE A 1 115 ? -23.677 1.891 21.473 1.00 90.00 115 PHE A O 1
ATOM 946 N N . LYS A 1 116 ? -24.427 2.242 19.394 1.00 89.31 116 LYS A N 1
ATOM 947 C CA . LYS A 1 116 ? -24.457 0.814 18.982 1.00 89.31 116 LYS A CA 1
ATOM 948 C C . LYS A 1 116 ? -23.462 0.442 17.883 1.00 89.31 116 LYS A C 1
ATOM 950 O O . LYS A 1 116 ? -23.525 -0.653 17.325 1.00 89.31 116 LYS A O 1
ATOM 955 N N . VAL A 1 117 ? -22.589 1.373 17.516 1.00 92.12 117 VAL A N 1
ATOM 956 C CA . VAL A 1 117 ? -21.678 1.242 16.368 1.00 92.12 117 VAL A CA 1
ATOM 957 C C . VAL A 1 117 ? -20.262 0.816 16.768 1.00 92.12 117 VAL A C 1
ATOM 959 O O . VAL A 1 117 ? -19.428 0.615 15.885 1.00 92.12 117 VAL A O 1
ATOM 962 N N . ASN A 1 118 ? -20.000 0.618 18.068 1.00 94.88 118 ASN A N 1
ATOM 963 C CA . ASN A 1 118 ? -18.682 0.248 18.582 1.00 94.88 118 ASN A CA 1
ATOM 964 C C . ASN A 1 118 ? -18.175 -1.066 17.948 1.00 94.88 118 ASN A C 1
ATOM 966 O O . ASN A 1 118 ? -18.905 -2.066 17.906 1.00 94.88 118 ASN A O 1
ATOM 970 N N . PRO A 1 119 ? -16.931 -1.107 17.434 1.00 96.88 119 PRO A N 1
ATOM 971 C CA . PRO A 1 119 ? -16.312 -2.363 17.045 1.00 96.88 119 PRO A CA 1
ATOM 972 C C . PRO A 1 119 ? -16.206 -3.336 18.227 1.00 96.88 119 PRO A C 1
ATOM 974 O O . PRO A 1 119 ? -15.880 -2.963 19.351 1.00 96.88 119 PRO A O 1
ATOM 977 N N . SER A 1 120 ? -16.431 -4.620 17.956 1.00 96.00 120 SER A N 1
ATOM 978 C CA . SER A 1 120 ? -16.200 -5.690 18.932 1.00 96.00 120 SER A CA 1
ATOM 979 C C . SER A 1 120 ? -14.713 -5.835 19.282 1.00 96.00 120 SER A C 1
ATOM 981 O O . SER A 1 120 ? -13.833 -5.374 18.556 1.00 96.00 120 SER A O 1
ATOM 983 N N . ALA A 1 121 ? -14.398 -6.550 20.367 1.00 95.06 121 ALA A N 1
ATOM 984 C CA . ALA A 1 121 ? -13.009 -6.813 20.753 1.00 95.06 121 ALA A CA 1
ATOM 985 C C . ALA A 1 121 ? -12.189 -7.497 19.636 1.00 95.06 121 ALA A C 1
ATOM 987 O O . ALA A 1 121 ? -11.018 -7.169 19.444 1.00 95.06 121 ALA A O 1
ATOM 988 N N . GLU A 1 122 ? -12.802 -8.410 18.874 1.00 93.94 122 GLU A N 1
ATOM 989 C CA . GLU A 1 122 ? -12.166 -9.064 17.723 1.00 93.94 122 GLU A CA 1
ATOM 990 C C . GLU A 1 122 ? -11.924 -8.079 16.571 1.00 93.94 122 GLU A C 1
ATOM 992 O O . GLU A 1 122 ? -10.849 -8.066 15.970 1.00 93.94 122 GLU A O 1
ATOM 997 N N . GLU A 1 123 ? -12.891 -7.207 16.291 1.00 95.88 123 GLU A N 1
ATOM 998 C CA . GLU A 1 123 ? -12.775 -6.156 15.278 1.00 95.88 123 GLU A CA 1
ATOM 999 C C . GLU A 1 123 ? -11.713 -5.108 15.641 1.00 95.88 123 GLU A C 1
ATOM 1001 O O . GLU A 1 123 ? -10.957 -4.680 14.769 1.00 95.88 123 GLU A O 1
ATOM 1006 N N . TRP A 1 124 ? -11.582 -4.750 16.919 1.00 96.88 124 TRP A N 1
ATOM 1007 C CA . TRP A 1 124 ? -10.491 -3.900 17.389 1.00 96.88 124 TRP A CA 1
ATOM 1008 C C . TRP A 1 124 ? -9.129 -4.576 17.234 1.00 96.88 124 TRP A C 1
ATOM 1010 O O . TRP A 1 124 ? -8.191 -3.945 16.753 1.00 96.88 124 TRP A O 1
ATOM 1020 N N . ASN A 1 125 ? -9.014 -5.869 17.549 1.00 94.38 125 ASN A N 1
ATOM 1021 C CA . ASN A 1 125 ? -7.774 -6.618 17.316 1.00 94.38 125 ASN A CA 1
ATOM 1022 C C . ASN A 1 125 ? -7.439 -6.690 15.816 1.00 94.38 125 ASN A C 1
ATOM 1024 O O . ASN A 1 125 ? -6.278 -6.542 15.425 1.00 94.38 125 ASN A O 1
ATOM 1028 N N . LYS A 1 126 ? -8.462 -6.832 14.961 1.00 94.94 126 LYS A N 1
ATOM 1029 C CA . LYS A 1 126 ? -8.332 -6.731 13.503 1.00 94.94 126 LYS A CA 1
ATOM 1030 C C . LYS A 1 126 ? -7.772 -5.367 13.091 1.00 94.94 126 LYS A C 1
ATOM 1032 O O . LYS A 1 126 ? -6.820 -5.327 12.311 1.00 94.94 126 LYS A O 1
ATOM 1037 N N . ALA A 1 127 ? -8.316 -4.272 13.631 1.00 95.75 127 ALA A N 1
ATOM 1038 C CA . ALA A 1 127 ? -7.832 -2.913 13.384 1.00 95.75 127 ALA A CA 1
ATOM 1039 C C . ALA A 1 127 ? -6.365 -2.746 13.803 1.00 95.75 127 ALA A C 1
ATOM 1041 O O . ALA A 1 127 ? -5.570 -2.244 13.010 1.00 95.75 127 ALA A O 1
ATOM 1042 N N . THR A 1 128 ? -5.985 -3.233 14.990 1.00 95.75 128 THR A N 1
ATOM 1043 C CA . THR A 1 128 ? -4.603 -3.183 15.493 1.00 95.75 128 THR A CA 1
ATOM 1044 C C . THR A 1 128 ? -3.637 -3.874 14.538 1.00 95.75 128 THR A C 1
ATOM 1046 O O . THR A 1 128 ? -2.690 -3.248 14.063 1.00 95.75 128 THR A O 1
ATOM 1049 N N . SER A 1 129 ? -3.906 -5.132 14.173 1.00 94.50 129 SER A N 1
ATOM 1050 C CA . SER A 1 129 ? -3.029 -5.883 13.268 1.00 94.50 129 SER A CA 1
ATOM 1051 C C . SER A 1 129 ? -2.895 -5.221 11.892 1.00 94.50 129 SER A C 1
ATOM 1053 O O . SER A 1 129 ? -1.816 -5.235 11.299 1.00 94.50 129 SER A O 1
ATOM 1055 N N . VAL A 1 130 ? -3.985 -4.660 11.354 1.00 94.00 130 VAL A N 1
ATOM 1056 C CA . VAL A 1 130 ? -3.947 -3.959 10.062 1.00 94.00 130 VAL A CA 1
ATOM 1057 C C . VAL A 1 130 ? -3.164 -2.653 10.175 1.00 94.00 130 VAL A C 1
ATOM 1059 O O . VAL A 1 130 ? -2.341 -2.370 9.308 1.00 94.00 130 VAL A O 1
ATOM 1062 N N . CYS A 1 131 ? -3.358 -1.887 11.247 1.00 94.50 131 CYS A N 1
ATOM 1063 C CA . CYS A 1 131 ? -2.633 -0.643 11.485 1.00 94.50 131 CYS A CA 1
ATOM 1064 C C . CYS A 1 131 ? -1.117 -0.880 11.596 1.00 94.50 131 CYS A C 1
ATOM 1066 O O . CYS A 1 131 ? -0.337 -0.168 10.966 1.00 94.50 131 CYS A O 1
ATOM 1068 N N . GLU A 1 132 ? -0.687 -1.925 12.311 1.00 93.12 132 GLU A N 1
ATOM 1069 C CA . GLU A 1 132 ? 0.727 -2.326 12.396 1.00 93.12 132 GLU A CA 1
ATOM 1070 C C . GLU A 1 132 ? 1.330 -2.638 11.023 1.00 93.12 132 GLU A C 1
ATOM 1072 O O . GLU A 1 132 ? 2.447 -2.220 10.717 1.00 93.12 132 GLU A O 1
ATOM 1077 N N . CYS A 1 133 ? 0.576 -3.345 10.181 1.00 92.25 133 CYS A N 1
ATOM 1078 C CA . CYS A 1 133 ? 0.974 -3.652 8.813 1.00 92.25 133 CYS A CA 1
ATOM 1079 C C . CYS A 1 133 ? 1.130 -2.359 7.988 1.00 92.25 133 CYS A C 1
ATOM 1081 O O . CYS A 1 133 ? 2.183 -2.105 7.400 1.00 92.25 133 CYS A O 1
ATOM 1083 N N . LEU A 1 134 ? 0.117 -1.491 7.992 1.00 92.19 134 LEU A N 1
ATOM 1084 C CA . LEU A 1 134 ? 0.119 -0.243 7.218 1.00 92.19 134 LEU A CA 1
ATOM 1085 C C . LEU A 1 134 ? 1.188 0.754 7.671 1.00 92.19 134 LEU A C 1
ATOM 1087 O O . LEU A 1 134 ? 1.686 1.523 6.849 1.00 92.19 134 LEU A O 1
ATOM 1091 N N . LYS A 1 135 ? 1.607 0.708 8.938 1.00 91.19 135 LYS A N 1
ATOM 1092 C CA . LYS A 1 135 ? 2.687 1.549 9.467 1.00 91.19 135 LYS A CA 1
ATOM 1093 C C . LYS A 1 135 ? 4.013 1.337 8.730 1.00 91.19 135 LYS A C 1
ATOM 1095 O O . LYS A 1 135 ? 4.749 2.301 8.508 1.00 91.19 135 LYS A O 1
ATOM 1100 N N . GLU A 1 136 ? 4.305 0.106 8.292 1.00 87.50 136 GLU A N 1
ATOM 1101 C CA . GLU A 1 136 ? 5.487 -0.193 7.466 1.00 87.50 136 GLU A CA 1
ATOM 1102 C C . GLU A 1 136 ? 5.432 0.545 6.119 1.00 87.50 136 GLU A C 1
ATOM 1104 O O . GLU A 1 136 ? 6.446 1.060 5.644 1.00 87.50 136 GLU A O 1
ATOM 1109 N N . PHE A 1 137 ? 4.244 0.635 5.519 1.00 87.12 137 PHE A N 1
ATOM 1110 C CA . PHE A 1 137 ? 4.015 1.344 4.261 1.00 87.12 137 PHE A CA 1
ATOM 1111 C C . PHE A 1 137 ? 4.028 2.859 4.436 1.00 87.12 137 PHE A C 1
ATOM 1113 O O . PHE A 1 137 ? 4.687 3.547 3.658 1.00 87.12 137 PHE A O 1
ATOM 1120 N N . HIS A 1 138 ? 3.402 3.382 5.489 1.00 85.38 138 HIS A N 1
ATOM 1121 C CA . HIS A 1 138 ? 3.380 4.818 5.773 1.00 85.38 138 HIS A CA 1
ATOM 1122 C C . HIS A 1 138 ? 4.792 5.377 5.987 1.00 85.38 138 HIS A C 1
ATOM 1124 O O . HIS A 1 138 ? 5.153 6.397 5.402 1.00 85.38 138 HIS A O 1
ATOM 1130 N N . LYS A 1 139 ? 5.648 4.641 6.709 1.00 81.75 139 LYS A N 1
ATOM 1131 C CA . LYS A 1 139 ? 7.068 4.992 6.877 1.00 81.75 139 LYS A CA 1
ATOM 1132 C C . LYS A 1 139 ? 7.846 5.008 5.554 1.00 81.75 139 LYS A C 1
ATOM 1134 O O . LYS A 1 139 ? 8.780 5.793 5.404 1.00 81.75 139 LYS A O 1
ATOM 1139 N N . SER A 1 140 ? 7.490 4.133 4.614 1.00 73.25 140 SER A N 1
ATOM 1140 C CA . SER A 1 140 ? 8.134 4.055 3.298 1.00 73.25 140 SER A CA 1
ATOM 1141 C C . SER A 1 140 ?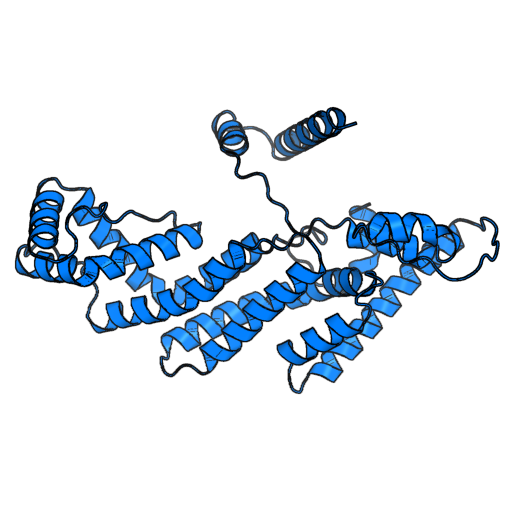 7.803 5.275 2.430 1.00 73.25 140 SER A C 1
ATOM 1143 O O . SER A 1 140 ? 8.692 5.814 1.776 1.00 73.25 140 SER A O 1
ATOM 1145 N N . VAL A 1 141 ? 6.557 5.767 2.472 1.00 69.62 141 VAL A N 1
ATOM 1146 C CA . VAL A 1 141 ? 6.133 6.956 1.702 1.00 69.62 141 VAL A CA 1
ATOM 1147 C C . VAL A 1 141 ? 6.835 8.228 2.149 1.00 69.62 141 VAL A C 1
ATOM 1149 O O . VAL A 1 141 ? 7.189 9.046 1.307 1.00 69.62 141 VAL A O 1
ATOM 1152 N N . SER A 1 142 ? 7.100 8.391 3.447 1.00 64.25 142 SER A N 1
ATOM 1153 C CA . SER A 1 142 ? 7.801 9.578 3.956 1.00 64.25 142 SER A CA 1
ATOM 1154 C C . SER A 1 142 ? 9.211 9.757 3.370 1.00 64.25 142 SER A C 1
ATOM 1156 O O . SER A 1 142 ? 9.731 10.868 3.378 1.00 64.25 142 SER A O 1
ATOM 1158 N N . ASN A 1 143 ? 9.812 8.696 2.819 1.00 64.88 143 ASN A N 1
ATOM 1159 C CA . ASN A 1 143 ? 11.113 8.716 2.150 1.00 64.88 143 ASN A CA 1
ATOM 1160 C C . ASN A 1 143 ? 10.939 8.562 0.631 1.00 64.88 143 ASN A C 1
ATOM 1162 O O . ASN A 1 143 ? 11.386 7.570 0.051 1.00 64.88 143 ASN A O 1
ATOM 1166 N N . PHE A 1 144 ? 10.245 9.515 -0.003 1.00 62.44 144 PHE A N 1
ATOM 1167 C CA . PHE A 1 144 ? 9.894 9.435 -1.423 1.00 62.44 144 PHE A CA 1
ATOM 1168 C C . PHE A 1 144 ? 11.099 9.073 -2.306 1.00 62.44 144 PHE A C 1
ATOM 1170 O O . PHE A 1 144 ? 12.141 9.733 -2.229 1.00 62.44 144 PHE A O 1
ATOM 1177 N N . PRO A 1 145 ? 10.968 8.065 -3.187 1.00 63.00 145 PRO A N 1
ATOM 1178 C CA . PRO A 1 145 ? 12.039 7.720 -4.100 1.00 63.00 145 PRO A CA 1
ATOM 1179 C C . PRO A 1 145 ? 12.232 8.843 -5.124 1.00 63.00 145 PRO A C 1
ATOM 1181 O O . PRO A 1 145 ? 11.356 9.119 -5.942 1.00 63.00 145 PRO A O 1
ATOM 1184 N N . THR A 1 146 ? 13.396 9.487 -5.085 1.00 64.19 146 THR A N 1
ATOM 1185 C CA . THR A 1 146 ? 13.788 10.548 -6.029 1.00 64.19 146 THR A CA 1
ATOM 1186 C C . THR A 1 146 ? 14.455 10.005 -7.291 1.00 64.19 146 THR A C 1
ATOM 1188 O O . THR A 1 146 ? 14.602 10.732 -8.269 1.00 64.19 146 THR A O 1
ATOM 1191 N N . THR A 1 147 ? 14.836 8.725 -7.296 1.00 69.31 147 THR A N 1
ATOM 1192 C CA . THR A 1 147 ? 15.513 8.068 -8.416 1.00 69.31 147 THR A CA 1
ATOM 1193 C C . THR A 1 147 ? 14.833 6.750 -8.793 1.00 69.31 147 THR A C 1
ATOM 1195 O O . THR A 1 147 ? 14.109 6.147 -7.991 1.00 69.31 147 THR A O 1
ATOM 1198 N N . SER A 1 148 ? 15.074 6.279 -10.022 1.00 68.75 148 SER A N 1
ATOM 1199 C CA . SER A 1 148 ? 14.500 5.024 -10.533 1.00 68.75 148 SER A CA 1
ATOM 1200 C C . SER A 1 148 ? 14.892 3.800 -9.694 1.00 68.75 148 SER A C 1
ATOM 1202 O O . SER A 1 148 ? 14.117 2.853 -9.554 1.00 68.75 148 SER A O 1
ATOM 1204 N N . GLU A 1 149 ? 16.061 3.844 -9.058 1.00 72.50 149 GLU A N 1
ATOM 1205 C CA . GLU A 1 149 ? 16.572 2.774 -8.205 1.00 72.50 149 GLU A CA 1
ATOM 1206 C C . GLU A 1 149 ? 15.881 2.766 -6.854 1.00 72.50 149 GLU A C 1
ATOM 1208 O O . GLU A 1 149 ? 15.436 1.708 -6.412 1.00 72.50 149 GLU A O 1
ATOM 1213 N N . CYS A 1 150 ? 15.740 3.936 -6.222 1.00 73.75 150 CYS A N 1
ATOM 1214 C CA . CYS A 1 150 ? 14.973 4.065 -4.988 1.00 73.75 150 CYS A CA 1
ATOM 1215 C C . CYS A 1 150 ? 13.547 3.557 -5.200 1.00 73.75 150 CYS A C 1
ATOM 1217 O O . CYS A 1 150 ? 13.047 2.797 -4.381 1.00 73.75 150 CYS A O 1
ATOM 1219 N N . TYR A 1 151 ? 12.927 3.873 -6.337 1.00 75.38 151 TYR A N 1
ATOM 1220 C CA . TYR A 1 151 ? 11.583 3.398 -6.650 1.00 75.38 151 TYR A CA 1
ATOM 1221 C C . TYR A 1 151 ? 11.521 1.885 -6.819 1.00 75.38 151 TYR A C 1
ATOM 1223 O O . TYR A 1 151 ? 10.671 1.230 -6.219 1.00 75.38 151 TYR A O 1
ATOM 1231 N N . PHE A 1 152 ? 12.446 1.308 -7.589 1.00 77.44 152 PHE A N 1
ATOM 1232 C CA . PHE A 1 152 ? 12.524 -0.140 -7.760 1.00 77.44 152 PHE A CA 1
ATOM 1233 C C . PHE A 1 152 ? 12.698 -0.859 -6.409 1.00 77.44 152 PHE A C 1
ATOM 1235 O O . PHE A 1 152 ? 12.071 -1.891 -6.156 1.00 77.44 152 PHE A O 1
ATOM 1242 N N . LEU A 1 153 ? 13.510 -0.293 -5.513 1.00 79.12 153 LEU A N 1
ATOM 1243 C CA . LEU A 1 153 ? 13.707 -0.796 -4.155 1.00 79.12 153 LEU A CA 1
ATOM 1244 C C . LEU A 1 153 ? 12.444 -0.660 -3.293 1.00 79.12 153 LEU A C 1
ATOM 1246 O O . LEU A 1 153 ? 12.067 -1.631 -2.637 1.00 79.12 153 LEU A O 1
ATOM 1250 N N . SER A 1 154 ? 11.754 0.480 -3.342 1.00 79.88 154 SER A N 1
ATOM 1251 C CA . SER A 1 154 ? 10.499 0.704 -2.617 1.00 79.88 154 SER A CA 1
ATOM 1252 C C . SER A 1 154 ? 9.397 -0.254 -3.077 1.00 79.88 154 SER A C 1
ATOM 1254 O O . SER A 1 154 ? 8.687 -0.828 -2.251 1.00 79.88 154 SER A O 1
ATOM 1256 N N . VAL A 1 155 ? 9.274 -0.492 -4.385 1.00 79.75 155 VAL A N 1
ATOM 1257 C CA . VAL A 1 155 ? 8.300 -1.438 -4.953 1.00 79.75 155 VAL A CA 1
ATOM 1258 C C . VAL A 1 155 ? 8.623 -2.879 -4.549 1.00 79.75 155 VAL A C 1
ATOM 1260 O O . VAL A 1 155 ? 7.730 -3.628 -4.143 1.00 79.75 155 VAL A O 1
ATOM 1263 N N . ARG A 1 156 ? 9.905 -3.262 -4.563 1.00 82.44 156 ARG A N 1
ATOM 1264 C CA . ARG A 1 156 ? 10.360 -4.546 -4.009 1.00 82.44 156 ARG A CA 1
ATOM 1265 C C . ARG A 1 156 ? 9.973 -4.682 -2.535 1.00 82.44 156 ARG A C 1
ATOM 1267 O O . ARG A 1 156 ? 9.521 -5.750 -2.129 1.00 82.44 156 ARG A O 1
ATOM 1274 N N . ASP A 1 157 ? 10.163 -3.642 -1.730 1.00 85.12 157 ASP A N 1
ATOM 1275 C CA . ASP A 1 157 ? 9.887 -3.697 -0.291 1.00 85.12 157 ASP A CA 1
ATOM 1276 C C . ASP A 1 157 ? 8.394 -3.847 0.009 1.00 85.12 157 ASP A C 1
ATOM 1278 O O . ASP A 1 157 ? 8.033 -4.647 0.876 1.00 85.12 157 ASP A O 1
ATOM 1282 N N . VAL A 1 158 ? 7.527 -3.205 -0.785 1.00 87.19 158 VAL A N 1
ATOM 1283 C CA . VAL A 1 158 ? 6.076 -3.453 -0.751 1.00 87.19 158 VAL A CA 1
ATOM 1284 C C . VAL A 1 158 ? 5.787 -4.934 -0.969 1.00 87.19 158 VAL A C 1
ATOM 1286 O O . VAL A 1 158 ? 5.146 -5.569 -0.132 1.00 87.19 158 VAL A O 1
ATOM 1289 N N . TYR A 1 159 ? 6.322 -5.519 -2.041 1.00 87.31 159 TYR A N 1
ATOM 1290 C CA . TYR A 1 159 ? 6.095 -6.930 -2.348 1.00 87.31 159 TYR A CA 1
ATOM 1291 C C . TYR A 1 159 ? 6.617 -7.868 -1.247 1.00 87.31 159 TYR A C 1
ATOM 1293 O O . TYR A 1 159 ? 5.931 -8.810 -0.845 1.00 87.31 159 TYR A O 1
ATOM 1301 N N . LYS A 1 160 ? 7.807 -7.595 -0.697 1.00 87.38 160 LYS A N 1
ATOM 1302 C CA . LYS A 1 160 ? 8.369 -8.380 0.415 1.00 87.38 160 LYS A CA 1
ATOM 1303 C C . LYS A 1 160 ? 7.483 -8.321 1.656 1.00 87.38 160 LYS A C 1
ATOM 1305 O O . LYS A 1 160 ? 7.303 -9.348 2.309 1.00 87.38 160 LYS A O 1
ATOM 1310 N N . ASN A 1 161 ? 6.922 -7.161 1.984 1.00 90.12 161 ASN A N 1
ATOM 1311 C CA . ASN A 1 161 ? 5.997 -7.042 3.108 1.00 90.12 161 ASN A CA 1
ATOM 1312 C C . ASN A 1 161 ? 4.700 -7.813 2.842 1.00 90.12 161 ASN A C 1
ATOM 1314 O O . ASN A 1 161 ? 4.282 -8.580 3.705 1.00 90.12 161 ASN A O 1
ATOM 1318 N N . LEU A 1 162 ? 4.142 -7.752 1.628 1.00 92.00 162 LEU A N 1
ATOM 1319 C CA . LEU A 1 162 ? 2.978 -8.565 1.252 1.00 92.00 162 LEU A CA 1
ATOM 1320 C C . LEU A 1 162 ? 3.243 -10.071 1.407 1.00 92.00 162 LEU A C 1
ATOM 1322 O O . LEU A 1 162 ? 2.404 -10.794 1.946 1.00 92.00 162 LEU A O 1
ATOM 1326 N N . LEU A 1 163 ? 4.426 -10.557 1.015 1.00 89.81 163 LEU A N 1
ATOM 1327 C CA . LEU A 1 163 ? 4.810 -11.952 1.250 1.00 89.81 163 LEU A CA 1
ATOM 1328 C C . LEU A 1 163 ? 4.877 -12.301 2.742 1.00 89.81 163 LEU A C 1
ATOM 1330 O O . LEU A 1 163 ? 4.411 -13.373 3.125 1.00 89.81 163 LEU A O 1
ATOM 1334 N N . LYS A 1 164 ? 5.407 -11.412 3.593 1.00 91.19 164 LYS A N 1
ATOM 1335 C CA . LYS A 1 164 ? 5.401 -11.616 5.054 1.00 91.19 164 LYS A CA 1
ATOM 1336 C C . LYS A 1 164 ? 3.977 -11.661 5.601 1.00 91.19 164 LYS A C 1
ATOM 1338 O O . LYS A 1 164 ? 3.664 -12.515 6.424 1.00 91.19 164 LYS A O 1
ATOM 1343 N N . TRP A 1 165 ? 3.102 -10.770 5.141 1.00 93.44 165 TRP A N 1
ATOM 1344 C CA . TRP A 1 165 ? 1.716 -10.694 5.602 1.00 93.44 165 TRP A CA 1
ATOM 1345 C C . TRP A 1 165 ? 0.920 -11.946 5.220 1.00 93.44 165 TRP A C 1
ATOM 1347 O O . TRP A 1 165 ? 0.092 -12.410 6.000 1.00 93.44 165 TRP A O 1
ATOM 1357 N N . LYS A 1 166 ? 1.237 -12.574 4.082 1.00 92.12 166 LYS A N 1
ATOM 1358 C CA . LYS A 1 166 ? 0.680 -13.881 3.696 1.00 92.12 166 LYS A CA 1
ATOM 1359 C C . LYS A 1 166 ? 1.042 -15.025 4.648 1.00 92.12 166 LYS A C 1
ATOM 1361 O O . LYS A 1 166 ? 0.332 -16.026 4.657 1.00 92.12 166 LYS A O 1
ATOM 1366 N N . GLN A 1 167 ? 2.108 -14.879 5.434 1.00 90.75 167 GLN A N 1
ATOM 1367 C CA . GLN A 1 167 ? 2.538 -15.856 6.439 1.00 90.75 167 GLN A CA 1
ATOM 1368 C C . GLN A 1 167 ? 2.041 -15.518 7.853 1.00 90.75 167 GLN A C 1
ATOM 1370 O O . GLN A 1 167 ? 2.365 -16.226 8.802 1.00 90.75 167 GLN A O 1
ATOM 1375 N N . ARG A 1 168 ? 1.268 -14.435 8.025 1.00 90.75 168 ARG A N 1
ATOM 1376 C CA . ARG A 1 168 ? 0.672 -14.087 9.321 1.00 90.75 168 ARG A CA 1
ATOM 1377 C C . ARG A 1 168 ? -0.438 -15.074 9.677 1.00 90.75 168 ARG A C 1
ATOM 1379 O O . ARG A 1 168 ? -1.151 -15.578 8.811 1.00 90.75 168 ARG A O 1
ATOM 1386 N N . GLU A 1 169 ? -0.610 -15.295 10.974 1.00 88.50 169 GLU A N 1
ATOM 1387 C CA . GLU A 1 169 ? -1.606 -16.215 11.527 1.00 88.50 169 GLU A CA 1
ATOM 1388 C C . GLU A 1 169 ? -3.037 -15.824 11.114 1.00 88.50 169 GLU A C 1
ATOM 1390 O O . GLU A 1 169 ? -3.811 -16.626 10.574 1.00 88.50 169 GLU A O 1
ATOM 1395 N N . HIS A 1 170 ? -3.354 -14.540 11.272 1.00 88.88 170 HIS A N 1
ATOM 1396 C CA . HIS A 1 170 ? -4.687 -14.002 11.051 1.00 88.88 170 HIS A CA 1
ATOM 1397 C C . HIS A 1 170 ? -5.136 -14.072 9.583 1.00 88.88 170 HIS A C 1
ATOM 1399 O O . HIS A 1 170 ? -4.508 -13.517 8.677 1.00 88.88 170 HIS A O 1
ATOM 1405 N N . VAL A 1 171 ? -6.287 -14.714 9.351 1.00 90.44 171 VAL A N 1
ATOM 1406 C CA . VAL A 1 171 ? -6.882 -14.921 8.015 1.00 90.44 171 VAL A CA 1
ATOM 1407 C C . VAL A 1 171 ? -7.138 -13.599 7.288 1.00 90.44 171 VAL A C 1
ATOM 1409 O O . VAL A 1 171 ? -6.908 -13.499 6.084 1.00 90.44 171 VAL A O 1
ATOM 1412 N N . TYR A 1 172 ? -7.564 -12.560 8.005 1.00 88.00 172 TYR A N 1
ATOM 1413 C CA . TYR A 1 172 ? -7.846 -11.257 7.405 1.00 88.00 172 TYR A CA 1
ATOM 1414 C C . TYR A 1 172 ? -6.585 -10.539 6.913 1.00 88.00 172 TYR A C 1
ATOM 1416 O O . TYR A 1 172 ? -6.622 -9.935 5.846 1.00 88.00 172 TYR A O 1
ATOM 1424 N N . VAL A 1 173 ? -5.453 -10.656 7.620 1.00 92.81 173 VAL A N 1
ATOM 1425 C CA . VAL A 1 173 ? -4.173 -10.091 7.156 1.00 92.81 173 VAL A CA 1
ATOM 1426 C C . VAL A 1 173 ? -3.723 -10.805 5.886 1.00 92.81 173 VAL A C 1
ATOM 1428 O O . VAL A 1 173 ? -3.322 -10.159 4.920 1.00 92.81 173 VAL A O 1
ATOM 1431 N N . ARG A 1 174 ? -3.870 -12.135 5.842 1.00 94.69 174 ARG A N 1
ATOM 1432 C CA . ARG A 1 174 ? -3.591 -12.923 4.633 1.00 94.69 174 ARG A CA 1
ATOM 1433 C C . ARG A 1 174 ? -4.507 -12.539 3.470 1.00 94.69 174 ARG A C 1
ATOM 1435 O O . ARG A 1 174 ? -4.037 -12.479 2.338 1.00 94.69 174 ARG A O 1
ATOM 1442 N N . SER A 1 175 ? -5.781 -12.259 3.739 1.00 94.38 175 SER A N 1
ATOM 1443 C CA . SER A 1 175 ? -6.764 -11.857 2.721 1.00 94.38 175 SER A CA 1
ATOM 1444 C C . SER A 1 175 ? -6.429 -10.485 2.133 1.00 94.38 175 SER A C 1
ATOM 1446 O O . SER A 1 175 ? -6.302 -10.370 0.915 1.00 94.38 175 SER A O 1
ATOM 1448 N N . ILE A 1 176 ? -6.137 -9.494 2.986 1.00 94.44 176 ILE A N 1
ATOM 1449 C CA . ILE A 1 176 ? -5.631 -8.174 2.570 1.00 94.44 176 ILE A CA 1
ATOM 1450 C C . ILE A 1 176 ? -4.366 -8.341 1.726 1.00 94.44 176 ILE A C 1
ATOM 1452 O O . ILE A 1 176 ? -4.288 -7.823 0.616 1.00 94.44 176 ILE A O 1
ATOM 1456 N N . ALA A 1 177 ? -3.395 -9.119 2.208 1.00 95.12 177 ALA A N 1
ATOM 1457 C CA . ALA A 1 177 ? -2.131 -9.321 1.511 1.00 95.12 177 ALA A CA 1
ATOM 1458 C C . ALA A 1 177 ? -2.308 -9.991 0.142 1.00 95.12 177 ALA A C 1
ATOM 1460 O O . ALA A 1 177 ? -1.649 -9.602 -0.818 1.00 95.12 177 ALA A O 1
ATOM 1461 N N . ASN A 1 178 ? -3.196 -10.982 0.031 1.00 93.62 178 ASN A N 1
ATOM 1462 C CA . ASN A 1 178 ? -3.503 -11.636 -1.239 1.00 93.62 178 ASN A CA 1
ATOM 1463 C C . ASN A 1 178 ? -4.158 -10.673 -2.227 1.00 93.62 178 ASN A C 1
ATOM 1465 O O . ASN A 1 178 ? -3.757 -10.650 -3.389 1.00 93.62 178 ASN A O 1
ATOM 1469 N N . ARG A 1 179 ? -5.113 -9.863 -1.765 1.00 93.50 179 ARG A N 1
ATOM 1470 C CA . ARG A 1 179 ? -5.791 -8.870 -2.596 1.00 93.50 179 ARG A CA 1
ATOM 1471 C C . ARG A 1 179 ? -4.817 -7.801 -3.099 1.00 93.50 179 ARG A C 1
ATOM 1473 O O . ARG A 1 179 ? -4.650 -7.640 -4.305 1.00 93.50 179 ARG A O 1
ATOM 1480 N N . MET A 1 180 ? -4.064 -7.185 -2.186 1.00 93.00 180 MET A N 1
ATOM 1481 C CA . MET A 1 180 ? -3.019 -6.215 -2.529 1.00 93.00 180 MET A CA 1
ATOM 1482 C C . MET A 1 180 ? -1.957 -6.816 -3.458 1.00 93.00 180 MET A C 1
ATOM 1484 O O . MET A 1 180 ? -1.509 -6.152 -4.386 1.00 93.00 180 MET A O 1
ATOM 1488 N N . LYS A 1 181 ? -1.557 -8.077 -3.247 1.00 90.62 181 LYS A N 1
ATOM 1489 C CA . LYS A 1 181 ? -0.597 -8.763 -4.122 1.00 90.62 181 LYS A CA 1
ATOM 1490 C C . LYS A 1 181 ? -1.161 -8.980 -5.526 1.00 90.62 181 LYS A C 1
ATOM 1492 O O . LYS A 1 181 ? -0.436 -8.741 -6.483 1.00 90.62 181 LYS A O 1
ATOM 1497 N N . GLY A 1 182 ? -2.418 -9.402 -5.656 1.00 88.06 182 GLY A N 1
ATOM 1498 C CA . GLY A 1 182 ? -3.060 -9.556 -6.964 1.00 88.06 182 GLY A CA 1
ATOM 1499 C C . GLY A 1 182 ? -3.055 -8.239 -7.741 1.00 88.06 182 GLY A C 1
ATOM 1500 O O . GLY A 1 182 ? -2.579 -8.187 -8.873 1.00 88.06 182 GLY A O 1
ATOM 1501 N N . LYS A 1 183 ? -3.449 -7.145 -7.077 1.00 84.25 183 LYS A N 1
ATOM 1502 C CA . LYS A 1 183 ? -3.402 -5.798 -7.659 1.00 84.25 183 LYS A CA 1
ATOM 1503 C C . LYS A 1 183 ? -1.981 -5.346 -8.010 1.00 84.25 183 LYS A C 1
ATOM 1505 O O . LYS A 1 183 ? -1.764 -4.697 -9.031 1.00 84.25 183 LYS A O 1
ATOM 1510 N N . PHE A 1 184 ? -1.001 -5.716 -7.186 1.00 85.19 184 PHE A N 1
ATOM 1511 C CA . PHE A 1 184 ? 0.410 -5.456 -7.455 1.00 85.19 184 PHE A CA 1
ATOM 1512 C C . PHE A 1 184 ? 0.886 -6.188 -8.708 1.00 85.19 184 PHE A C 1
ATOM 1514 O O . PHE A 1 184 ? 1.613 -5.598 -9.495 1.00 85.19 184 PHE A O 1
ATOM 1521 N N . GLU A 1 185 ? 0.510 -7.452 -8.904 1.00 82.50 185 GLU A N 1
ATOM 1522 C CA . GLU A 1 185 ? 0.956 -8.256 -10.049 1.00 82.50 185 GLU A CA 1
ATOM 1523 C C . GLU A 1 185 ? 0.407 -7.737 -11.381 1.00 82.50 185 GLU A C 1
ATOM 1525 O O . GLU A 1 185 ? 1.154 -7.720 -12.361 1.00 82.50 185 GLU A O 1
ATOM 1530 N N . GLU A 1 186 ? -0.835 -7.240 -11.398 1.00 76.69 186 GLU A N 1
ATOM 1531 C CA . GLU A 1 186 ? -1.409 -6.521 -12.546 1.00 76.69 186 GLU A CA 1
ATOM 1532 C C . GLU A 1 186 ? -0.544 -5.309 -12.925 1.00 76.69 186 GLU A C 1
ATOM 1534 O O . GLU A 1 186 ? -0.128 -5.166 -14.071 1.00 76.69 186 GLU A O 1
ATOM 1539 N N . TYR A 1 187 ? -0.204 -4.470 -11.942 1.00 71.44 187 TYR A N 1
ATOM 1540 C CA . TYR A 1 187 ? 0.616 -3.276 -12.155 1.00 71.44 187 TYR A CA 1
ATOM 1541 C C . TYR A 1 187 ? 2.073 -3.608 -12.535 1.00 71.44 187 TYR A C 1
ATOM 1543 O O . TYR A 1 187 ? 2.652 -3.049 -13.471 1.00 71.44 187 TYR A O 1
ATOM 1551 N N . TRP A 1 188 ? 2.696 -4.517 -11.787 1.00 75.12 188 TRP A N 1
ATOM 1552 C CA . TRP A 1 188 ? 4.111 -4.848 -11.914 1.00 75.12 188 TRP A CA 1
ATOM 1553 C C . TRP A 1 188 ? 4.415 -5.533 -13.242 1.00 75.12 188 TRP A C 1
ATOM 1555 O O . TRP A 1 188 ? 5.457 -5.257 -13.840 1.00 75.12 188 TRP A O 1
ATOM 1565 N N . GLY A 1 189 ? 3.509 -6.381 -13.739 1.00 66.81 189 GLY A N 1
ATOM 1566 C CA . GLY A 1 189 ? 3.651 -7.010 -15.052 1.00 66.81 189 GLY A CA 1
ATOM 1567 C C . GLY A 1 189 ? 3.871 -5.995 -16.178 1.00 66.81 189 GLY A C 1
ATOM 1568 O O . GLY A 1 189 ? 4.649 -6.257 -17.093 1.00 66.81 189 GLY A O 1
ATOM 1569 N N . GLU A 1 190 ? 3.266 -4.812 -16.069 1.00 61.97 190 GLU A N 1
ATOM 1570 C CA . GLU A 1 190 ? 3.306 -3.773 -17.100 1.00 61.97 190 GLU A CA 1
ATOM 1571 C C . GLU A 1 190 ? 4.447 -2.769 -16.901 1.00 61.97 190 GLU A C 1
ATOM 1573 O O . GLU A 1 190 ? 5.128 -2.396 -17.857 1.00 61.97 190 GLU A O 1
ATOM 1578 N N . ALA A 1 191 ? 4.706 -2.355 -15.658 1.00 70.62 191 ALA A N 1
ATOM 1579 C CA . ALA A 1 191 ? 5.680 -1.303 -15.364 1.00 70.62 191 ALA A CA 1
ATOM 1580 C C . ALA A 1 191 ? 7.117 -1.822 -15.136 1.00 70.62 191 ALA A C 1
ATOM 1582 O O . ALA A 1 191 ? 8.086 -1.065 -15.269 1.00 70.62 191 ALA A O 1
ATOM 1583 N N . SER A 1 192 ? 7.289 -3.111 -14.813 1.00 77.00 192 SER A N 1
ATOM 1584 C CA . SER A 1 192 ? 8.593 -3.701 -14.457 1.00 77.00 192 SER A CA 1
ATOM 1585 C C . SER A 1 192 ? 9.641 -3.643 -15.566 1.00 77.00 192 SER A C 1
ATOM 1587 O O . SER A 1 192 ? 10.832 -3.543 -15.261 1.00 77.00 192 SER A O 1
ATOM 1589 N N . LEU A 1 193 ? 9.230 -3.670 -16.839 1.00 79.88 193 LEU A N 1
ATOM 1590 C CA . LEU A 1 193 ? 10.159 -3.581 -17.965 1.00 79.88 193 LEU A CA 1
ATOM 1591 C C . LEU A 1 193 ? 10.780 -2.185 -18.068 1.00 79.88 193 LEU A C 1
ATOM 1593 O O . LEU A 1 193 ? 12.003 -2.069 -18.106 1.00 79.88 193 LEU A O 1
ATOM 1597 N N . ALA A 1 194 ? 9.954 -1.135 -18.075 1.00 78.38 194 ALA A N 1
ATOM 1598 C CA . ALA A 1 194 ? 10.430 0.242 -18.192 1.00 78.38 194 ALA A CA 1
ATOM 1599 C C . ALA A 1 194 ? 11.324 0.623 -17.005 1.00 78.38 194 ALA A C 1
ATOM 1601 O O . ALA A 1 194 ? 12.435 1.106 -17.210 1.00 78.38 194 ALA A O 1
ATOM 1602 N N . MET A 1 195 ? 10.897 0.302 -15.779 1.00 79.25 195 MET A N 1
ATOM 1603 C CA . MET A 1 195 ? 11.712 0.515 -14.579 1.00 79.25 195 MET A CA 1
ATOM 1604 C C . MET A 1 195 ? 13.024 -0.266 -14.611 1.00 79.25 195 MET A C 1
ATOM 1606 O O . MET A 1 195 ? 14.079 0.273 -14.283 1.00 79.25 195 MET A O 1
ATOM 1610 N N . GLY A 1 196 ? 12.967 -1.542 -15.001 1.00 82.56 196 GLY A N 1
ATOM 1611 C CA . GLY A 1 196 ? 14.154 -2.381 -15.089 1.00 82.56 196 GLY A CA 1
ATOM 1612 C C . GLY A 1 196 ? 15.159 -1.832 -16.101 1.00 82.56 196 GLY A C 1
ATOM 1613 O O . GLY A 1 196 ? 16.354 -1.826 -15.815 1.00 82.56 196 GLY A O 1
ATOM 1614 N N . ILE A 1 197 ? 14.694 -1.315 -17.244 1.00 84.69 197 ILE A N 1
ATOM 1615 C CA . ILE A 1 197 ? 15.550 -0.643 -18.232 1.00 84.69 197 ILE A CA 1
ATOM 1616 C C . ILE A 1 197 ? 16.182 0.620 -17.633 1.00 84.69 197 ILE A C 1
ATOM 1618 O O . ILE A 1 197 ? 17.398 0.772 -17.742 1.00 84.69 197 ILE A O 1
ATOM 1622 N N . SER A 1 198 ? 15.415 1.481 -16.953 1.00 83.44 198 SER A N 1
ATOM 1623 C CA . SER A 1 198 ? 15.953 2.688 -16.299 1.00 83.44 198 SER A CA 1
ATOM 1624 C C . SER A 1 198 ? 17.056 2.348 -15.287 1.00 83.44 198 SER A C 1
ATOM 1626 O O . SER A 1 198 ? 18.132 2.941 -15.328 1.00 83.44 198 SER A O 1
ATOM 1628 N N . VAL A 1 199 ? 16.852 1.318 -14.458 1.00 84.56 199 VAL A N 1
ATOM 1629 C CA . VAL A 1 199 ? 17.861 0.843 -13.495 1.00 84.56 199 VAL A CA 1
ATOM 1630 C C . VAL A 1 199 ? 19.104 0.273 -14.192 1.00 84.56 199 VAL A C 1
ATOM 1632 O O . VAL A 1 199 ? 20.225 0.520 -13.748 1.00 84.56 199 VAL A O 1
ATOM 1635 N N . VAL A 1 200 ? 18.937 -0.486 -15.281 1.00 87.38 200 VAL A N 1
ATOM 1636 C CA . VAL A 1 200 ? 20.062 -1.056 -16.050 1.00 87.38 200 VAL A CA 1
ATOM 1637 C C . VAL A 1 200 ? 20.891 0.029 -16.723 1.00 87.38 200 VAL A C 1
ATOM 1639 O O . VAL A 1 200 ? 22.116 -0.091 -16.784 1.00 87.38 200 VAL A O 1
ATOM 1642 N N . LEU A 1 201 ? 20.233 1.076 -17.216 1.00 84.69 201 LEU A N 1
ATOM 1643 C CA . LEU A 1 201 ? 20.891 2.221 -17.829 1.00 84.69 201 LEU A CA 1
ATOM 1644 C C . LEU A 1 201 ? 21.603 3.089 -16.789 1.00 84.69 201 LEU A C 1
ATOM 1646 O O . LEU A 1 201 ? 22.463 3.868 -17.175 1.00 84.69 201 LEU A O 1
ATOM 1650 N N . ASN A 1 202 ? 21.356 2.932 -15.486 1.00 80.50 202 ASN A N 1
ATOM 1651 C CA . ASN A 1 202 ? 22.215 3.552 -14.485 1.00 80.50 202 ASN A CA 1
ATOM 1652 C C . ASN A 1 202 ? 23.579 2.817 -14.397 1.00 80.50 202 ASN A C 1
ATOM 1654 O O . ASN A 1 202 ? 23.629 1.652 -13.971 1.00 80.50 202 ASN A O 1
ATOM 1658 N N . PRO A 1 203 ? 24.706 3.483 -14.736 1.00 71.12 203 PRO A N 1
ATOM 1659 C CA . PRO A 1 203 ? 26.035 2.867 -14.780 1.00 71.12 203 PRO A CA 1
ATOM 1660 C C . PRO A 1 203 ? 26.496 2.265 -13.448 1.00 71.12 203 PRO A C 1
ATOM 1662 O O . PRO A 1 203 ? 27.289 1.320 -13.451 1.00 71.12 203 PRO A O 1
ATOM 1665 N N . SER A 1 204 ? 25.994 2.785 -12.324 1.00 69.88 204 SER A N 1
ATOM 1666 C CA . SER A 1 204 ? 26.356 2.348 -10.972 1.00 69.88 204 SER A CA 1
ATOM 1667 C C . SER A 1 204 ? 25.727 1.006 -10.586 1.00 69.88 204 SER A C 1
ATOM 1669 O O . SER A 1 204 ? 26.285 0.275 -9.768 1.00 69.88 204 SER A O 1
ATOM 1671 N N . PHE A 1 205 ? 24.588 0.645 -11.185 1.00 69.00 205 PHE A N 1
ATOM 1672 C CA . PHE A 1 205 ? 23.804 -0.530 -10.784 1.00 69.00 205 PHE A CA 1
ATOM 1673 C C . PHE A 1 205 ? 23.799 -1.627 -11.848 1.00 69.00 205 PHE A C 1
ATOM 1675 O O . PHE A 1 205 ? 23.974 -2.811 -11.517 1.00 69.00 205 PHE A O 1
ATOM 1682 N N . LYS A 1 206 ? 23.655 -1.244 -13.126 1.00 76.75 206 LYS A N 1
ATOM 1683 C CA . LYS A 1 206 ? 23.586 -2.166 -14.269 1.00 76.75 206 LYS A CA 1
ATOM 1684 C C . LYS A 1 206 ? 22.548 -3.278 -14.004 1.00 76.75 206 LYS A C 1
ATOM 1686 O O . LYS A 1 206 ? 21.538 -3.083 -13.333 1.00 76.75 206 LYS A O 1
ATOM 1691 N N . LEU A 1 207 ? 22.806 -4.498 -14.475 1.00 85.19 207 LEU A N 1
ATOM 1692 C CA . LEU A 1 207 ? 21.920 -5.655 -14.277 1.00 85.19 207 LEU A CA 1
ATOM 1693 C C . LEU A 1 207 ? 21.874 -6.195 -12.838 1.00 85.19 207 LEU A C 1
ATOM 1695 O O . LEU A 1 207 ? 20.977 -6.977 -12.517 1.00 85.19 207 LEU A O 1
ATOM 1699 N N . LYS A 1 208 ? 22.824 -5.824 -11.966 1.00 85.31 208 LYS A N 1
ATOM 1700 C CA . LYS A 1 208 ? 22.958 -6.435 -10.631 1.00 85.31 208 LYS A CA 1
ATOM 1701 C C . LYS A 1 208 ? 21.741 -6.144 -9.753 1.00 85.31 208 LYS A C 1
ATOM 1703 O O . LYS A 1 208 ? 21.235 -7.057 -9.102 1.00 85.31 208 LYS A O 1
ATOM 1708 N N . LEU A 1 209 ? 21.254 -4.902 -9.767 1.00 84.12 209 LEU A N 1
ATOM 1709 C CA . LEU A 1 209 ? 20.122 -4.489 -8.937 1.00 84.12 209 LEU A CA 1
ATOM 1710 C C . LEU A 1 209 ? 18.810 -5.133 -9.396 1.00 84.12 209 LEU A C 1
ATOM 1712 O O . LEU A 1 209 ? 18.059 -5.646 -8.568 1.00 84.12 209 LEU A O 1
ATOM 1716 N N . VAL A 1 210 ? 18.573 -5.175 -10.711 1.00 85.88 210 VAL A N 1
ATOM 1717 C CA . VAL A 1 210 ? 17.380 -5.816 -11.285 1.00 85.88 210 VAL A CA 1
ATOM 1718 C C . VAL A 1 210 ? 17.375 -7.310 -10.985 1.00 85.88 210 VAL A C 1
ATOM 1720 O O . VAL A 1 210 ? 16.372 -7.831 -10.501 1.00 85.88 210 VAL A O 1
ATOM 1723 N N . LYS A 1 211 ? 18.515 -7.987 -11.184 1.00 88.69 211 LYS A N 1
ATOM 1724 C CA . LYS A 1 211 ? 18.703 -9.395 -10.811 1.00 88.69 211 LYS A CA 1
ATOM 1725 C C . LYS A 1 211 ? 18.357 -9.630 -9.344 1.00 88.69 211 LYS A C 1
ATOM 1727 O O . LYS A 1 211 ? 17.540 -10.497 -9.047 1.00 88.69 211 LYS A O 1
ATOM 1732 N N . TYR A 1 212 ? 18.931 -8.832 -8.447 1.00 87.56 212 TYR A N 1
ATOM 1733 C CA . TYR A 1 212 ? 18.660 -8.939 -7.018 1.00 87.56 212 TYR A CA 1
ATOM 1734 C C . TYR A 1 212 ? 17.175 -8.715 -6.688 1.00 87.56 212 TYR A C 1
ATOM 1736 O O . TYR A 1 212 ? 16.589 -9.510 -5.961 1.00 87.56 212 TYR A O 1
ATOM 1744 N N . GLY A 1 213 ? 16.529 -7.688 -7.246 1.00 85.12 213 GLY A N 1
ATOM 1745 C CA . GLY A 1 213 ? 15.103 -7.435 -7.008 1.00 85.12 213 GLY A CA 1
ATOM 1746 C C . GLY A 1 213 ? 14.203 -8.556 -7.515 1.00 85.12 213 GLY A C 1
ATOM 1747 O O . GLY A 1 213 ? 13.339 -9.028 -6.780 1.00 85.12 213 GLY A O 1
ATOM 1748 N N . TYR A 1 214 ? 14.448 -9.047 -8.730 1.00 87.06 214 TYR A N 1
ATOM 1749 C CA . TYR A 1 214 ? 13.684 -10.152 -9.308 1.00 87.06 214 TYR A CA 1
ATOM 1750 C C . TYR A 1 214 ? 13.837 -11.441 -8.481 1.00 87.06 214 TYR A C 1
ATOM 1752 O O . TYR A 1 214 ? 12.861 -12.173 -8.337 1.00 87.06 214 TYR A O 1
ATOM 1760 N N . GLN A 1 215 ? 15.010 -11.715 -7.893 1.00 89.31 215 GLN A N 1
ATOM 1761 C CA . GLN A 1 215 ? 15.195 -12.856 -6.979 1.00 89.31 215 GLN A CA 1
ATOM 1762 C C . GLN A 1 215 ? 14.301 -12.753 -5.740 1.00 89.31 215 GLN A C 1
ATOM 1764 O O . GLN A 1 215 ? 13.757 -13.752 -5.279 1.00 89.31 215 GLN A O 1
ATOM 1769 N N . GLN A 1 216 ? 14.136 -11.543 -5.206 1.00 84.50 216 GLN A N 1
ATOM 1770 C CA . GLN A 1 216 ? 13.307 -11.302 -4.024 1.00 84.50 216 GLN A CA 1
ATOM 1771 C C . GLN A 1 216 ? 11.804 -11.347 -4.339 1.00 84.50 216 GLN A C 1
ATOM 1773 O O . GLN A 1 216 ? 11.023 -11.733 -3.475 1.00 84.50 216 GLN A O 1
ATOM 1778 N N . ILE A 1 217 ? 11.403 -10.945 -5.550 1.00 82.88 217 ILE A N 1
ATOM 1779 C CA . ILE A 1 217 ? 9.994 -10.887 -5.971 1.00 82.88 217 ILE A CA 1
ATOM 1780 C C . ILE A 1 217 ? 9.502 -12.259 -6.458 1.00 82.88 217 ILE A C 1
ATOM 1782 O O . ILE A 1 217 ? 8.459 -12.742 -6.025 1.00 82.88 217 ILE A O 1
ATOM 1786 N N . TYR A 1 218 ? 10.256 -12.920 -7.334 1.00 84.12 218 TYR A N 1
ATOM 1787 C CA . TYR A 1 218 ? 9.808 -14.154 -7.989 1.00 84.12 218 TYR A CA 1
ATOM 1788 C C . TYR A 1 218 ? 10.325 -15.434 -7.319 1.00 84.12 218 TYR A C 1
ATOM 1790 O O . TYR A 1 218 ? 9.917 -16.531 -7.694 1.00 84.12 218 TYR A O 1
ATOM 1798 N N . GLY A 1 219 ? 11.221 -15.327 -6.331 1.00 87.12 219 GLY A N 1
ATOM 1799 C CA . GLY A 1 219 ? 11.724 -16.480 -5.583 1.00 87.12 219 GLY A CA 1
ATOM 1800 C C . GLY A 1 219 ? 12.305 -17.562 -6.499 1.00 87.12 219 GLY A C 1
ATOM 1801 O O . GLY A 1 219 ? 13.239 -17.306 -7.259 1.00 87.12 219 GLY A O 1
ATOM 1802 N N . SER A 1 220 ? 11.743 -18.773 -6.448 1.00 88.56 220 SER A N 1
ATOM 1803 C CA . SER A 1 220 ? 12.173 -19.913 -7.274 1.00 88.56 220 SER A CA 1
ATOM 1804 C C . SER A 1 220 ? 11.969 -19.702 -8.777 1.00 88.56 220 SER A C 1
ATOM 1806 O O . SER A 1 220 ? 12.727 -20.248 -9.576 1.00 88.56 220 SER A O 1
ATOM 1808 N N . GLU A 1 221 ? 10.990 -18.890 -9.180 1.00 87.56 221 GLU A N 1
ATOM 1809 C CA . GLU A 1 221 ? 10.679 -18.613 -10.591 1.00 87.56 221 GLU A CA 1
ATOM 1810 C C . GLU A 1 221 ? 11.526 -17.469 -11.173 1.00 87.56 221 GLU A C 1
ATOM 1812 O O . GLU A 1 221 ? 11.399 -17.114 -12.346 1.00 87.56 221 GLU A O 1
ATOM 1817 N N . TYR A 1 222 ? 12.444 -16.913 -10.377 1.00 89.94 222 TYR A N 1
ATOM 1818 C CA . TYR A 1 222 ? 13.329 -15.812 -10.753 1.00 89.94 222 TYR A CA 1
ATOM 1819 C C . TYR A 1 222 ? 13.974 -15.972 -12.134 1.00 89.94 222 TYR A C 1
ATOM 1821 O O . TYR A 1 222 ? 13.933 -15.037 -12.934 1.00 89.94 222 TYR A O 1
ATOM 1829 N N . ASN A 1 223 ? 14.558 -17.138 -12.427 1.00 91.19 223 ASN A N 1
ATOM 1830 C CA . ASN A 1 223 ? 15.295 -17.345 -13.675 1.00 91.19 223 ASN A CA 1
ATOM 1831 C C . ASN A 1 223 ? 14.390 -17.176 -14.905 1.00 91.19 223 ASN A C 1
ATOM 1833 O O . ASN A 1 223 ? 14.803 -16.560 -15.886 1.00 91.19 223 ASN A O 1
ATOM 1837 N N . LEU A 1 224 ? 13.144 -17.655 -14.829 1.00 90.56 224 LEU A N 1
ATOM 1838 C CA . LEU A 1 224 ? 12.160 -17.528 -15.903 1.00 90.56 224 LEU A CA 1
ATOM 1839 C C . LEU A 1 224 ? 11.806 -16.057 -16.154 1.00 90.56 224 LEU A C 1
ATOM 1841 O O . LEU A 1 224 ? 11.852 -15.591 -17.292 1.00 90.56 224 LEU A O 1
ATOM 1845 N N . HIS A 1 225 ? 11.478 -15.313 -15.095 1.00 87.88 225 HIS A N 1
ATOM 1846 C CA . HIS A 1 225 ? 11.106 -13.900 -15.209 1.00 87.88 225 HIS A CA 1
ATOM 1847 C C . HIS A 1 225 ? 12.284 -13.018 -15.630 1.00 87.88 225 HIS A C 1
ATOM 1849 O O . HIS A 1 225 ? 12.113 -12.099 -16.429 1.00 87.88 225 HIS A O 1
ATOM 1855 N N . PHE A 1 226 ? 13.488 -13.304 -15.134 1.00 90.44 226 PHE A N 1
ATOM 1856 C CA . PHE A 1 226 ? 14.685 -12.547 -15.482 1.00 90.44 226 PHE A CA 1
ATOM 1857 C C . PHE A 1 226 ? 15.137 -12.803 -16.923 1.00 90.44 226 PHE A C 1
ATOM 1859 O O . PHE A 1 226 ? 15.517 -11.855 -17.604 1.00 90.44 226 PHE A O 1
ATOM 1866 N N . SER A 1 227 ? 15.032 -14.041 -17.420 1.00 90.50 227 SER A N 1
ATOM 1867 C CA . SER A 1 227 ? 15.285 -14.341 -18.837 1.00 90.50 227 SER A CA 1
ATOM 1868 C C . SER A 1 227 ? 14.318 -13.578 -19.740 1.00 90.50 227 SER A C 1
ATOM 1870 O O . SER A 1 227 ? 14.759 -12.871 -20.639 1.00 90.50 227 SER A O 1
ATOM 1872 N N . LYS A 1 228 ? 13.011 -13.616 -19.436 1.00 88.56 228 LYS A N 1
ATOM 1873 C CA . LYS A 1 228 ? 11.995 -12.844 -20.174 1.00 88.56 228 LYS A CA 1
ATOM 1874 C C . LYS A 1 228 ? 12.285 -11.342 -20.166 1.00 88.56 228 LYS A C 1
ATOM 1876 O O . LYS A 1 228 ? 12.093 -10.671 -21.177 1.00 88.56 228 LYS A O 1
ATOM 1881 N N . PHE A 1 229 ? 12.745 -10.805 -19.035 1.00 88.12 229 PHE A N 1
ATOM 1882 C CA . PHE A 1 229 ? 13.172 -9.411 -18.946 1.00 88.12 229 PHE A CA 1
ATOM 1883 C C . PHE A 1 229 ? 14.335 -9.122 -19.904 1.00 88.12 229 PHE A C 1
ATOM 1885 O O . PHE A 1 229 ? 14.236 -8.181 -20.686 1.00 88.12 229 PHE A O 1
ATOM 1892 N N . LEU A 1 230 ? 15.395 -9.938 -19.899 1.00 90.31 230 LEU A N 1
ATOM 1893 C CA . LEU A 1 230 ? 16.538 -9.766 -20.804 1.00 90.31 230 LEU A CA 1
ATOM 1894 C C . LEU A 1 230 ? 16.128 -9.855 -22.279 1.00 90.31 230 LEU A C 1
ATOM 1896 O O . LEU A 1 230 ? 16.534 -9.003 -23.067 1.00 90.31 230 LEU A O 1
ATOM 1900 N N . ASP A 1 231 ? 15.280 -10.818 -22.642 1.00 86.88 231 ASP A N 1
ATOM 1901 C CA . ASP A 1 231 ? 14.761 -10.955 -24.007 1.00 86.88 231 ASP A CA 1
ATOM 1902 C C . ASP A 1 231 ? 14.012 -9.687 -24.444 1.00 86.88 231 ASP A C 1
ATOM 1904 O O . ASP A 1 231 ? 14.193 -9.187 -25.557 1.00 86.88 231 ASP A O 1
ATOM 1908 N N . ASN A 1 232 ? 13.205 -9.116 -23.547 1.00 84.31 232 ASN A N 1
ATOM 1909 C CA . ASN A 1 232 ? 12.490 -7.871 -23.805 1.00 84.31 232 ASN A CA 1
ATOM 1910 C C . ASN A 1 232 ? 13.432 -6.662 -23.915 1.00 84.31 232 ASN A C 1
ATOM 1912 O O . ASN A 1 232 ? 13.238 -5.840 -24.810 1.00 84.31 232 ASN A O 1
ATOM 1916 N N . VAL A 1 233 ? 14.466 -6.559 -23.073 1.00 86.31 233 VAL A N 1
ATOM 1917 C CA . VAL A 1 233 ? 15.489 -5.500 -23.175 1.00 86.31 233 VAL A CA 1
ATOM 1918 C C . VAL A 1 233 ? 16.203 -5.568 -24.526 1.00 86.31 233 VAL A C 1
ATOM 1920 O O . VAL A 1 233 ? 16.333 -4.542 -25.193 1.00 86.31 233 VAL A O 1
ATOM 1923 N N . THR A 1 234 ? 16.600 -6.763 -24.966 1.00 86.38 234 THR A N 1
ATOM 1924 C CA . THR A 1 234 ? 17.242 -6.990 -26.271 1.00 86.38 234 THR A CA 1
ATOM 1925 C C . THR A 1 234 ? 16.333 -6.566 -27.425 1.00 86.38 234 THR A C 1
ATOM 1927 O O . THR A 1 234 ? 16.764 -5.880 -28.350 1.00 86.38 234 THR A O 1
ATOM 1930 N N . VAL A 1 235 ? 15.042 -6.898 -27.352 1.00 83.44 235 VAL A N 1
ATOM 1931 C CA . VAL A 1 235 ? 14.054 -6.483 -28.362 1.00 83.44 235 VAL A CA 1
ATOM 1932 C C . VAL A 1 235 ? 13.914 -4.963 -28.416 1.00 83.44 235 VAL A C 1
ATOM 1934 O O . VAL A 1 235 ? 13.879 -4.393 -29.506 1.00 83.44 235 VAL A O 1
ATOM 1937 N N . VAL A 1 236 ? 13.841 -4.295 -27.261 1.00 82.19 236 VAL A N 1
ATOM 1938 C CA . VAL A 1 236 ? 13.783 -2.828 -27.201 1.00 82.19 236 VAL A CA 1
ATOM 1939 C C . VAL A 1 236 ? 15.059 -2.224 -27.786 1.00 82.19 236 VAL A C 1
ATOM 1941 O O . VAL A 1 236 ? 14.965 -1.309 -28.601 1.00 82.19 236 VAL A O 1
ATOM 1944 N N . TYR A 1 237 ? 16.232 -2.758 -27.443 1.00 85.19 237 TYR A N 1
ATOM 1945 C CA . TYR A 1 237 ? 17.510 -2.298 -27.986 1.00 85.19 237 TYR A CA 1
ATOM 1946 C C . TYR A 1 237 ? 17.536 -2.349 -29.519 1.00 85.19 237 TYR A C 1
ATOM 1948 O O . TYR A 1 237 ? 17.801 -1.330 -30.154 1.00 85.19 237 TYR A O 1
ATOM 1956 N N . HIS A 1 238 ? 17.174 -3.484 -30.125 1.00 84.44 238 HIS A N 1
ATOM 1957 C CA . HIS A 1 238 ? 17.175 -3.625 -31.586 1.00 84.44 238 HIS A CA 1
ATOM 1958 C C . HIS A 1 238 ? 16.188 -2.685 -32.286 1.00 84.44 238 HIS A C 1
ATOM 1960 O O . HIS A 1 238 ? 16.451 -2.227 -33.397 1.00 84.44 238 HIS A O 1
ATOM 1966 N N . LYS A 1 239 ? 15.066 -2.340 -31.640 1.00 82.00 239 LYS A N 1
ATOM 1967 C CA . LYS A 1 239 ? 14.160 -1.308 -32.165 1.00 82.00 239 LYS A CA 1
ATOM 1968 C C . LYS A 1 239 ? 14.841 0.062 -32.210 1.00 82.00 239 LYS A C 1
ATOM 1970 O O . LYS A 1 239 ? 14.721 0.770 -33.202 1.00 82.00 239 LYS A O 1
ATOM 1975 N N . TYR A 1 240 ? 15.591 0.423 -31.170 1.00 81.94 240 TYR A N 1
ATOM 1976 C CA . TYR A 1 240 ? 16.369 1.663 -31.169 1.00 81.94 240 TYR A CA 1
ATOM 1977 C C . TYR A 1 240 ? 17.515 1.647 -32.179 1.00 81.94 240 TYR A C 1
ATOM 1979 O O . TYR A 1 240 ? 17.749 2.663 -32.827 1.00 81.94 240 TYR A O 1
ATOM 1987 N N . GLU A 1 241 ? 18.216 0.525 -32.308 1.00 85.31 241 GLU A N 1
ATOM 1988 C CA . GLU A 1 241 ? 19.303 0.334 -33.270 1.00 85.31 241 GLU A CA 1
ATOM 1989 C C . GLU A 1 241 ? 18.819 0.535 -34.710 1.00 85.31 241 GLU A C 1
ATOM 1991 O O . GLU A 1 241 ? 19.413 1.317 -35.454 1.00 85.31 241 GLU A O 1
ATOM 1996 N N . LYS A 1 242 ? 17.687 -0.082 -35.068 1.00 78.75 242 LYS A N 1
ATOM 1997 C CA . LYS A 1 242 ? 17.060 0.076 -36.384 1.00 78.75 242 LYS A CA 1
ATOM 1998 C C . LYS A 1 242 ? 16.726 1.540 -36.689 1.00 78.75 242 LYS A C 1
ATOM 2000 O O . LYS A 1 242 ? 17.122 2.051 -37.731 1.00 78.75 242 LYS A O 1
ATOM 2005 N N . ASP A 1 243 ? 16.106 2.240 -35.740 1.00 75.12 243 ASP A N 1
ATOM 2006 C CA . ASP A 1 243 ? 15.777 3.663 -35.898 1.00 75.12 243 ASP A CA 1
ATOM 2007 C C . ASP A 1 243 ? 17.014 4.564 -36.038 1.00 75.12 243 ASP A C 1
ATOM 2009 O O . ASP A 1 243 ? 16.906 5.689 -36.521 1.00 75.12 243 ASP A O 1
ATOM 2013 N N . PHE A 1 244 ? 18.176 4.122 -35.550 1.00 71.69 244 PHE A N 1
ATOM 2014 C CA . PHE A 1 244 ? 19.445 4.821 -35.742 1.00 71.69 244 PHE A CA 1
ATOM 2015 C C . PHE A 1 244 ? 20.048 4.547 -37.118 1.00 71.69 244 PHE A C 1
ATOM 2017 O O . PHE A 1 244 ? 20.551 5.475 -37.747 1.00 71.69 244 PHE A O 1
ATOM 2024 N N . SER A 1 245 ? 19.988 3.301 -37.595 1.00 71.75 245 SER A N 1
ATOM 2025 C CA . SER A 1 245 ? 20.447 2.941 -38.943 1.00 71.75 245 SER A CA 1
ATOM 2026 C C . SER A 1 245 ? 19.666 3.679 -40.036 1.00 71.75 245 SER A C 1
ATOM 2028 O O . SER A 1 245 ? 20.260 4.099 -41.027 1.00 71.75 245 SER A O 1
ATOM 2030 N N . ASP A 1 246 ? 18.375 3.930 -39.813 1.00 63.88 246 ASP A N 1
ATOM 2031 C CA . ASP A 1 246 ? 17.511 4.673 -40.739 1.00 63.88 246 ASP A CA 1
ATOM 2032 C C . ASP A 1 246 ? 17.787 6.200 -40.753 1.00 63.88 246 ASP A C 1
ATOM 2034 O O . ASP A 1 246 ? 17.282 6.907 -41.625 1.00 63.88 246 ASP A O 1
ATOM 2038 N N . GLN A 1 247 ? 18.604 6.730 -39.826 1.00 59.09 247 GLN A N 1
ATOM 2039 C CA . GLN A 1 247 ? 18.931 8.167 -39.715 1.00 59.09 247 GLN A CA 1
ATOM 2040 C C . GLN A 1 247 ? 20.291 8.584 -40.321 1.00 59.09 247 GLN A C 1
ATOM 2042 O O . GLN A 1 247 ? 20.613 9.772 -40.306 1.00 59.09 247 GLN A O 1
ATOM 2047 N N . GLY A 1 248 ? 21.052 7.666 -40.930 1.00 51.31 248 GLY A N 1
ATOM 2048 C CA . GLY A 1 248 ? 22.328 7.962 -41.607 1.00 51.31 248 GLY A CA 1
ATOM 2049 C C . GLY A 1 248 ? 23.509 8.258 -40.652 1.00 51.31 248 GLY A C 1
ATOM 2050 O O . GLY A 1 248 ? 23.308 8.709 -39.525 1.00 51.31 248 GLY A O 1
ATOM 2051 N N . PRO A 1 249 ? 24.769 7.982 -41.048 1.00 45.09 249 PRO A N 1
ATOM 2052 C CA . PRO A 1 249 ? 25.887 7.954 -40.104 1.00 45.09 249 PRO A CA 1
ATOM 2053 C C . PRO A 1 249 ? 26.421 9.355 -39.764 1.00 45.09 249 PRO A C 1
ATOM 2055 O O . PRO A 1 249 ? 26.883 10.084 -40.640 1.00 45.09 249 PRO A O 1
ATOM 2058 N N . SER A 1 250 ? 26.446 9.697 -38.471 1.00 40.69 250 SER A N 1
ATOM 2059 C CA . SER A 1 250 ? 27.362 10.708 -37.924 1.00 40.69 250 SER A CA 1
ATOM 2060 C C . SER A 1 250 ? 28.577 10.024 -37.293 1.00 40.69 250 SER A C 1
ATOM 2062 O O . SER A 1 250 ? 28.448 9.080 -36.520 1.00 40.69 250 SER A O 1
ATOM 2064 N N . SER A 1 251 ? 29.743 10.514 -37.710 1.00 38.53 251 SER A N 1
ATOM 2065 C CA . SER A 1 251 ? 31.109 10.018 -37.515 1.00 38.53 251 SER A CA 1
ATOM 2066 C C . SER A 1 251 ? 31.462 9.472 -36.125 1.00 38.53 251 SER A C 1
ATOM 2068 O O . SER A 1 251 ? 31.195 10.101 -35.104 1.00 38.53 251 SER A O 1
ATOM 2070 N N . SER A 1 252 ? 32.192 8.353 -36.120 1.00 38.62 252 SER A N 1
ATOM 2071 C CA . SER A 1 252 ? 32.904 7.796 -34.966 1.00 38.62 252 SER A CA 1
ATOM 2072 C C . SER A 1 252 ? 34.181 8.577 -34.644 1.00 38.62 252 SER A C 1
ATOM 2074 O O . SER A 1 252 ? 34.931 8.916 -35.561 1.00 38.62 252 SER A O 1
ATOM 2076 N N . ALA A 1 253 ? 34.506 8.727 -33.361 1.00 35.59 253 ALA A N 1
ATOM 2077 C CA . ALA A 1 253 ? 35.883 8.878 -32.893 1.00 35.59 253 ALA A CA 1
ATOM 2078 C C . ALA A 1 253 ? 36.046 8.177 -31.533 1.00 35.59 253 ALA A C 1
ATOM 2080 O O . ALA A 1 253 ? 35.175 8.267 -30.669 1.00 35.59 253 ALA A O 1
ATOM 2081 N N . MET A 1 254 ? 37.150 7.443 -31.376 1.00 38.91 254 MET A N 1
ATOM 2082 C CA . MET A 1 254 ? 37.557 6.786 -30.131 1.00 38.91 254 MET A CA 1
ATOM 2083 C C . MET A 1 254 ? 38.191 7.801 -29.178 1.00 38.91 254 MET A C 1
ATOM 2085 O O . MET A 1 254 ? 39.098 8.513 -29.598 1.00 38.91 254 MET A O 1
ATOM 2089 N N . VAL A 1 255 ? 37.777 7.804 -27.906 1.00 32.91 255 VAL A N 1
ATOM 2090 C CA . VAL A 1 255 ? 38.569 8.337 -26.783 1.00 32.91 255 VAL A CA 1
ATOM 2091 C C . VAL A 1 255 ? 38.347 7.462 -25.536 1.00 32.91 255 VAL A C 1
ATOM 2093 O O . VAL A 1 255 ? 37.281 6.853 -25.361 1.00 32.91 255 VAL A O 1
ATOM 2096 N N . ASP A 1 256 ? 39.420 7.371 -24.751 1.00 32.75 256 ASP A N 1
ATOM 2097 C CA . ASP A 1 256 ? 39.721 6.477 -23.632 1.00 32.75 256 ASP A CA 1
ATOM 2098 C C . ASP A 1 256 ? 38.719 6.447 -22.466 1.00 32.75 256 ASP A C 1
ATOM 2100 O O . ASP A 1 256 ? 37.863 7.315 -22.292 1.00 32.75 256 ASP A O 1
ATOM 2104 N N . GLU A 1 257 ? 38.831 5.369 -21.686 1.00 43.62 257 GLU A N 1
ATOM 2105 C CA . GLU A 1 257 ? 38.112 5.134 -20.434 1.00 43.62 257 GLU A CA 1
ATOM 2106 C C . GLU A 1 257 ? 38.516 6.105 -19.310 1.00 43.62 257 GLU A C 1
ATOM 2108 O O . GLU A 1 257 ? 39.640 6.588 -19.246 1.00 43.62 257 GLU A O 1
ATOM 2113 N N . GLU A 1 258 ? 37.564 6.274 -18.386 1.00 49.41 258 GLU A N 1
ATOM 2114 C CA . GLU A 1 258 ? 37.624 6.948 -17.080 1.00 49.41 258 GLU A CA 1
ATOM 2115 C C . GLU A 1 258 ? 37.386 8.466 -17.014 1.00 49.41 258 GLU A C 1
ATOM 2117 O O . GLU A 1 258 ? 38.280 9.294 -17.165 1.00 49.41 258 GLU A O 1
ATOM 2122 N N . LYS A 1 259 ? 36.183 8.812 -16.532 1.00 38.62 259 LYS A N 1
ATOM 2123 C CA . LYS A 1 259 ? 36.021 9.501 -15.240 1.00 38.62 259 LYS A CA 1
ATOM 2124 C C . LYS A 1 259 ? 34.601 9.305 -14.709 1.00 38.62 259 LYS A C 1
ATOM 2126 O O . LYS A 1 259 ? 33.625 9.678 -15.347 1.00 38.62 259 LYS A O 1
ATOM 2131 N N . LEU A 1 260 ? 34.499 8.675 -13.541 1.00 42.22 260 LEU A N 1
ATOM 2132 C CA . LEU A 1 260 ? 33.269 8.599 -12.759 1.00 42.22 260 LEU A CA 1
ATOM 2133 C C . LEU A 1 260 ? 33.181 9.905 -11.959 1.00 42.22 260 LEU A C 1
ATOM 2135 O O . LEU A 1 260 ? 33.876 10.033 -10.949 1.00 42.22 260 LEU A O 1
ATOM 2139 N N . ASP A 1 261 ? 32.400 10.881 -12.425 1.00 37.53 261 ASP A N 1
ATOM 2140 C CA . ASP A 1 261 ? 32.134 12.060 -11.602 1.00 37.53 261 ASP A CA 1
ATOM 2141 C C . ASP A 1 261 ? 31.018 11.773 -10.590 1.00 37.53 261 ASP A C 1
ATOM 2143 O O . ASP A 1 261 ? 30.063 11.037 -10.857 1.00 37.53 261 ASP A O 1
ATOM 2147 N N . LYS A 1 262 ? 31.214 12.294 -9.381 1.00 43.53 262 LYS A N 1
ATOM 2148 C CA . LYS A 1 262 ? 30.468 11.975 -8.156 1.00 43.53 262 LYS A CA 1
ATOM 2149 C C . LYS A 1 262 ? 29.209 12.817 -7.963 1.00 43.53 262 LYS A C 1
ATOM 2151 O O . LYS A 1 262 ? 28.581 12.697 -6.914 1.00 43.53 262 LYS A O 1
ATOM 2156 N N . ASP A 1 263 ? 28.805 13.597 -8.955 1.00 44.62 263 ASP A N 1
ATOM 2157 C CA . ASP A 1 263 ? 27.503 14.253 -8.947 1.00 44.62 263 ASP A CA 1
ATOM 2158 C C . ASP A 1 263 ? 26.502 13.357 -9.669 1.00 44.62 263 ASP A C 1
ATOM 2160 O O . ASP A 1 263 ? 26.569 13.171 -10.879 1.00 44.62 263 ASP A O 1
ATOM 2164 N N . GLY A 1 264 ? 25.593 12.750 -8.901 1.00 57.34 264 GLY A N 1
ATOM 2165 C CA . GLY A 1 264 ? 24.662 11.682 -9.292 1.00 57.34 264 GLY A CA 1
ATOM 2166 C C . GLY A 1 264 ? 23.632 12.002 -10.389 1.00 57.34 264 GLY A C 1
ATOM 2167 O O . GLY A 1 264 ? 22.535 11.446 -10.371 1.00 57.34 264 GLY A O 1
ATOM 2168 N N . ASN A 1 265 ? 23.953 12.865 -11.353 1.00 73.38 265 ASN A N 1
ATOM 2169 C CA . ASN A 1 265 ? 23.154 13.143 -12.535 1.00 73.38 265 ASN A CA 1
ATOM 2170 C C . ASN A 1 265 ? 23.480 12.149 -13.664 1.00 73.38 265 ASN A C 1
ATOM 2172 O O . ASN A 1 265 ? 24.271 12.403 -14.572 1.00 73.38 265 ASN A O 1
ATOM 2176 N N . VAL A 1 266 ? 22.808 11.001 -13.615 1.00 79.31 266 VAL A N 1
ATOM 2177 C CA . VAL A 1 266 ? 22.941 9.911 -14.596 1.00 79.31 266 VAL A CA 1
ATOM 2178 C C . VAL A 1 266 ? 22.647 10.378 -16.031 1.00 79.31 266 VAL A C 1
ATOM 2180 O O . VAL A 1 266 ? 23.246 9.867 -16.976 1.00 79.31 266 VAL A O 1
ATOM 2183 N N . LEU A 1 267 ? 21.755 11.360 -16.215 1.00 79.69 267 LEU A N 1
ATOM 2184 C CA . LEU A 1 267 ? 21.432 11.911 -17.535 1.00 79.69 267 LEU A CA 1
ATOM 2185 C C . LEU A 1 267 ? 22.606 12.691 -18.139 1.00 79.69 267 LEU A C 1
ATOM 2187 O O . LEU A 1 267 ? 22.866 12.539 -19.332 1.00 79.69 267 LEU A O 1
ATOM 2191 N N . ALA A 1 268 ? 23.336 13.469 -17.333 1.00 80.69 268 ALA A N 1
ATOM 2192 C CA . ALA A 1 268 ? 24.531 14.186 -17.787 1.00 80.69 268 ALA A CA 1
ATOM 2193 C C . ALA A 1 268 ? 25.622 13.207 -18.251 1.00 80.69 268 ALA A C 1
ATOM 2195 O O . ALA A 1 268 ? 26.172 13.357 -19.341 1.00 80.69 268 ALA A O 1
ATOM 2196 N N . LEU A 1 269 ? 25.828 12.121 -17.499 1.00 82.31 269 LEU A N 1
ATOM 2197 C CA . LEU A 1 269 ? 26.766 11.063 -17.878 1.00 82.31 269 LEU A CA 1
ATOM 2198 C C . LEU A 1 269 ? 26.408 10.443 -19.237 1.00 82.31 269 LEU A C 1
ATOM 2200 O O . LEU A 1 269 ? 27.279 10.247 -20.086 1.00 82.31 269 LEU A O 1
ATOM 2204 N N . TRP A 1 270 ? 25.130 10.146 -19.483 1.00 86.06 270 TRP A N 1
ATOM 2205 C CA . TRP A 1 270 ? 24.706 9.622 -20.784 1.00 86.06 270 TRP A CA 1
ATOM 2206 C C . TRP A 1 270 ? 24.784 10.645 -21.906 1.00 86.06 270 TRP A C 1
ATOM 2208 O O . TRP A 1 270 ? 25.019 10.248 -23.044 1.00 86.06 270 TRP A O 1
ATOM 2218 N N . GLN A 1 271 ? 24.616 11.933 -21.612 1.00 82.81 271 GLN A N 1
ATOM 2219 C CA . GLN A 1 271 ? 24.788 12.997 -22.595 1.00 82.81 271 GLN A CA 1
ATOM 2220 C C . GLN A 1 271 ? 26.239 13.068 -23.089 1.00 82.81 271 GLN A C 1
ATOM 2222 O O . GLN A 1 271 ? 26.462 13.166 -24.295 1.00 82.81 271 GLN A O 1
ATOM 2227 N N . GLU A 1 272 ? 27.214 12.941 -22.190 1.00 82.94 272 GLU A N 1
ATOM 2228 C CA . GLU A 1 272 ? 28.643 12.903 -22.532 1.00 82.94 272 GLU A CA 1
ATOM 2229 C C . GLU A 1 272 ? 29.019 11.625 -23.297 1.00 82.94 272 GLU A C 1
ATOM 2231 O O . GLU A 1 272 ? 29.787 11.655 -24.257 1.00 82.94 272 GLU A O 1
ATOM 2236 N N . ASN A 1 273 ? 28.418 10.493 -22.921 1.00 82.62 273 ASN A N 1
ATOM 2237 C CA . ASN A 1 273 ? 28.699 9.189 -23.526 1.00 82.62 273 ASN A CA 1
ATOM 2238 C C . ASN A 1 273 ? 27.843 8.875 -24.767 1.00 82.62 273 ASN A C 1
ATOM 2240 O O . ASN A 1 273 ? 28.058 7.847 -25.417 1.00 82.62 273 ASN A O 1
ATOM 2244 N N . ALA A 1 274 ? 26.895 9.744 -25.135 1.00 83.19 274 ALA A N 1
ATOM 2245 C CA . ALA A 1 274 ? 25.965 9.519 -26.241 1.00 83.19 274 ALA A CA 1
ATOM 2246 C C . ALA A 1 274 ? 26.675 9.389 -27.594 1.00 83.19 274 ALA A C 1
ATOM 2248 O O . ALA A 1 274 ? 26.194 8.664 -28.458 1.00 83.19 274 ALA A O 1
ATOM 2249 N N . GLN A 1 275 ? 27.824 10.042 -27.789 1.00 79.75 275 GLN A N 1
ATOM 2250 C CA . GLN A 1 275 ? 28.597 9.884 -29.026 1.00 79.75 275 GLN A CA 1
ATOM 2251 C C . GLN A 1 275 ? 29.224 8.488 -29.141 1.00 79.75 275 GLN A C 1
ATOM 2253 O O . GLN A 1 275 ? 29.235 7.901 -30.219 1.00 79.75 275 GLN A O 1
ATOM 2258 N N . LYS A 1 276 ? 29.706 7.934 -28.022 1.00 84.00 276 LYS A N 1
ATOM 2259 C CA . LYS A 1 276 ? 30.318 6.598 -27.963 1.00 84.00 276 LYS A CA 1
ATOM 2260 C C . LYS A 1 276 ? 29.273 5.488 -28.039 1.00 84.00 276 LYS A C 1
ATOM 2262 O O . LYS A 1 276 ? 29.509 4.450 -28.651 1.00 84.00 276 LYS A O 1
ATOM 2267 N N . PHE A 1 277 ? 28.111 5.713 -27.429 1.00 86.69 277 PHE A N 1
ATOM 2268 C CA . PHE A 1 277 ? 27.017 4.750 -27.367 1.00 86.69 277 PHE A CA 1
ATOM 2269 C C . PHE A 1 277 ? 25.695 5.393 -27.818 1.00 86.69 277 PHE A C 1
ATOM 2271 O O . PHE A 1 277 ? 24.817 5.615 -26.987 1.00 86.69 277 PHE A O 1
ATOM 2278 N N . PRO A 1 278 ? 25.504 5.675 -29.118 1.00 84.44 278 PRO A N 1
ATOM 2279 C CA . PRO A 1 278 ? 24.358 6.451 -29.609 1.00 84.44 278 PRO A CA 1
ATOM 2280 C C . PRO A 1 278 ? 23.010 5.791 -29.312 1.00 84.44 278 PRO A C 1
ATOM 2282 O O . PRO A 1 278 ? 22.098 6.438 -28.789 1.00 84.44 278 PRO A O 1
ATOM 2285 N N . VAL A 1 279 ? 22.906 4.481 -29.556 1.00 82.81 279 VAL A N 1
ATOM 2286 C CA . VAL A 1 279 ? 21.697 3.689 -29.276 1.00 82.81 279 VAL A CA 1
ATOM 2287 C C . VAL A 1 279 ? 21.341 3.747 -27.789 1.00 82.81 279 VAL A C 1
ATOM 2289 O O . VAL A 1 279 ? 20.221 4.116 -27.430 1.00 82.81 279 VAL A O 1
ATOM 2292 N N . LEU A 1 280 ? 22.315 3.461 -26.919 1.00 85.88 280 LEU A N 1
ATOM 2293 C CA . LEU A 1 280 ? 22.114 3.454 -25.469 1.00 85.88 280 LEU A CA 1
ATOM 2294 C C . LEU A 1 280 ? 21.896 4.858 -24.900 1.00 85.88 280 LEU A C 1
ATOM 2296 O O . LEU A 1 280 ? 21.062 5.010 -24.019 1.00 85.88 280 LEU A O 1
ATOM 2300 N N . GLY A 1 281 ? 22.561 5.887 -25.426 1.00 84.31 281 GLY A N 1
ATOM 2301 C CA . GLY A 1 281 ? 22.357 7.278 -25.024 1.00 84.31 281 GLY A CA 1
ATOM 2302 C C . GLY A 1 281 ? 20.940 7.762 -25.335 1.00 84.31 281 GLY A C 1
ATOM 2303 O O . GLY A 1 281 ? 20.313 8.422 -24.506 1.00 84.31 281 GLY A O 1
ATOM 2304 N N . LYS A 1 282 ? 20.377 7.367 -26.487 1.00 81.81 282 LYS A N 1
ATOM 2305 C CA . LYS A 1 282 ? 18.970 7.642 -26.828 1.00 81.81 282 LYS A CA 1
ATOM 2306 C C . LYS A 1 282 ? 18.012 6.902 -25.897 1.00 81.81 282 LYS A C 1
ATOM 2308 O O . LYS A 1 282 ? 17.066 7.515 -25.414 1.00 81.81 282 LYS A O 1
ATOM 2313 N N . MET A 1 283 ? 18.267 5.620 -25.622 1.00 85.44 283 MET A N 1
ATOM 2314 C CA . MET A 1 283 ? 17.484 4.854 -24.645 1.00 85.44 283 MET A CA 1
ATOM 2315 C C . MET A 1 283 ? 17.556 5.495 -23.256 1.00 85.44 283 MET A C 1
ATOM 2317 O O . MET A 1 283 ? 16.526 5.700 -22.629 1.00 85.44 283 MET A O 1
ATOM 2321 N N . ALA A 1 284 ? 18.746 5.864 -22.787 1.00 84.06 284 ALA A N 1
ATOM 2322 C CA . ALA A 1 284 ? 18.952 6.484 -21.486 1.00 84.06 284 ALA A CA 1
ATOM 2323 C C . ALA A 1 284 ? 18.199 7.802 -21.358 1.00 84.06 284 ALA A C 1
ATOM 2325 O O . ALA A 1 284 ? 17.456 7.975 -20.398 1.00 84.06 284 ALA A O 1
ATOM 2326 N N . ARG A 1 285 ? 18.299 8.686 -22.355 1.00 81.19 285 ARG A N 1
ATOM 2327 C CA . ARG A 1 285 ? 17.513 9.923 -22.386 1.00 81.19 285 ARG A CA 1
ATOM 2328 C C . ARG A 1 285 ? 16.016 9.641 -22.292 1.00 81.19 285 ARG A C 1
ATOM 2330 O O . ARG A 1 285 ? 15.315 10.335 -21.571 1.00 81.19 285 ARG A O 1
ATOM 2337 N N . ASP A 1 286 ? 15.527 8.641 -23.014 1.00 79.56 286 ASP A N 1
ATOM 2338 C CA . ASP A 1 286 ? 14.098 8.375 -23.085 1.00 79.56 286 ASP A CA 1
ATOM 2339 C C . ASP A 1 286 ? 13.542 7.670 -21.826 1.00 79.56 286 ASP A C 1
ATOM 2341 O O . ASP A 1 286 ? 12.442 7.997 -21.386 1.00 79.56 286 ASP A O 1
ATOM 2345 N N . PHE A 1 287 ? 14.285 6.724 -21.237 1.00 80.75 287 PHE A N 1
ATOM 2346 C CA . PHE A 1 287 ? 13.858 5.926 -20.075 1.00 80.75 287 PHE A CA 1
ATOM 2347 C C . PHE A 1 287 ? 14.187 6.577 -18.726 1.00 80.75 287 PHE A C 1
ATOM 2349 O O . PHE A 1 287 ? 13.416 6.433 -17.776 1.00 80.75 287 PHE A O 1
ATOM 2356 N N . LEU A 1 288 ? 15.310 7.292 -18.606 1.00 78.25 288 LEU A N 1
ATOM 2357 C CA . LEU A 1 288 ? 15.670 7.998 -17.368 1.00 78.25 288 LEU A CA 1
ATOM 2358 C C . LEU A 1 288 ? 14.903 9.317 -17.210 1.00 78.25 288 LEU A C 1
ATOM 2360 O O . LEU A 1 288 ? 14.784 9.811 -16.095 1.00 78.25 288 LEU A O 1
ATOM 2364 N N . ALA A 1 289 ? 14.357 9.870 -18.300 1.00 75.44 289 ALA A N 1
ATO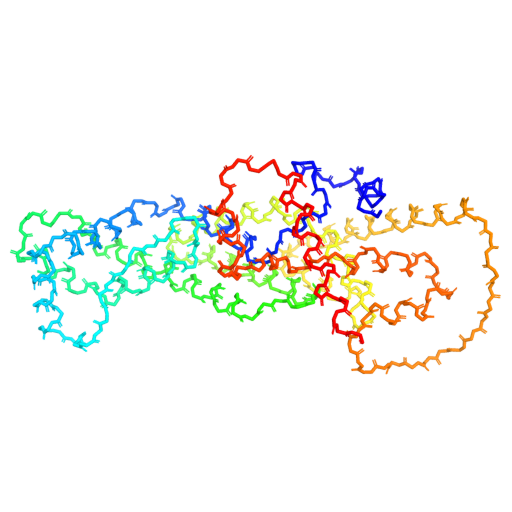M 2365 C CA . ALA A 1 289 ? 13.472 11.034 -18.250 1.00 75.44 289 ALA A CA 1
ATOM 2366 C C . ALA A 1 289 ? 12.018 10.688 -17.882 1.00 75.44 289 ALA A C 1
ATOM 2368 O O . ALA A 1 289 ? 11.198 11.598 -17.767 1.00 75.44 289 ALA A O 1
ATOM 2369 N N . ILE A 1 290 ? 11.672 9.404 -17.711 1.00 73.31 290 ILE A N 1
ATOM 2370 C CA . ILE A 1 290 ? 10.351 9.012 -17.207 1.00 73.31 290 ILE A CA 1
ATOM 2371 C C . ILE A 1 290 ? 10.254 9.493 -15.752 1.00 73.31 290 ILE A C 1
ATOM 2373 O O . ILE A 1 290 ? 11.044 9.045 -14.919 1.00 73.31 290 ILE A O 1
ATOM 2377 N N . PRO A 1 291 ? 9.310 10.388 -15.414 1.00 62.28 291 PRO A N 1
ATOM 2378 C CA . PRO A 1 291 ? 9.176 10.872 -14.052 1.00 62.28 291 PRO A CA 1
ATOM 2379 C C . PRO A 1 291 ? 8.732 9.726 -13.138 1.00 62.28 291 PRO A C 1
ATOM 2381 O O . PRO A 1 291 ? 7.655 9.158 -13.287 1.00 62.28 291 PRO A O 1
ATOM 2384 N N . VAL A 1 292 ? 9.592 9.391 -12.180 1.00 61.31 292 VAL A N 1
ATOM 2385 C CA . VAL A 1 292 ? 9.381 8.315 -11.199 1.00 61.31 292 VAL A CA 1
ATOM 2386 C C . VAL A 1 292 ? 8.492 8.782 -10.034 1.00 61.31 292 VAL A C 1
ATOM 2388 O O . VAL A 1 292 ? 7.825 7.993 -9.363 1.00 61.31 292 VAL A O 1
ATOM 2391 N N . SER A 1 293 ? 8.438 10.097 -9.830 1.00 52.91 293 SER A N 1
ATOM 2392 C CA . SER A 1 293 ? 7.581 10.758 -8.861 1.00 52.91 293 SER A CA 1
ATOM 2393 C C . SER A 1 293 ? 6.849 11.896 -9.561 1.00 52.91 293 SER A C 1
ATOM 2395 O O . SER A 1 293 ? 7.319 13.030 -9.594 1.00 52.91 293 SER A O 1
ATOM 2397 N N . THR A 1 294 ? 5.686 11.615 -10.147 1.00 45.62 294 THR A N 1
ATOM 2398 C CA . THR A 1 294 ? 4.697 12.671 -10.363 1.00 45.62 294 THR A CA 1
ATOM 2399 C C . THR A 1 294 ? 4.103 13.010 -9.003 1.00 45.62 294 THR A C 1
ATOM 2401 O O . THR A 1 294 ? 2.996 12.609 -8.641 1.00 45.62 294 THR A O 1
ATOM 2404 N N . VAL A 1 295 ? 4.844 13.790 -8.218 1.00 38.56 295 VAL A N 1
ATOM 2405 C CA . VAL A 1 295 ? 4.168 14.769 -7.382 1.00 38.56 295 VAL A CA 1
ATOM 2406 C C . VAL A 1 295 ? 3.509 15.698 -8.398 1.00 38.56 295 VAL A C 1
ATOM 2408 O O . VAL A 1 295 ? 4.105 16.677 -8.832 1.00 38.56 295 VAL A O 1
ATOM 2411 N N . ILE A 1 296 ? 2.268 15.395 -8.808 1.00 33.41 296 ILE A N 1
ATOM 2412 C CA . ILE A 1 296 ? 1.343 16.507 -9.006 1.00 33.41 296 ILE A CA 1
ATOM 2413 C C . ILE A 1 296 ? 1.410 17.170 -7.653 1.00 33.41 296 ILE A C 1
ATOM 2415 O O . ILE A 1 296 ? 0.973 16.577 -6.664 1.00 33.41 296 ILE A O 1
ATOM 2419 N N . SER A 1 297 ? 2.122 18.288 -7.608 1.00 32.19 297 SER A N 1
ATOM 2420 C CA . SER A 1 297 ? 2.179 19.181 -6.479 1.00 32.19 297 SER A CA 1
ATOM 2421 C C . SER A 1 297 ? 0.792 19.192 -5.856 1.00 32.19 297 SER A C 1
ATOM 2423 O O . SER A 1 297 ? -0.125 19.840 -6.351 1.00 32.19 297 SER A O 1
ATOM 2425 N N . LYS A 1 298 ? 0.620 18.451 -4.755 1.00 37.28 298 LYS A N 1
ATOM 2426 C CA . LYS A 1 298 ? -0.483 18.667 -3.827 1.00 37.28 298 LYS A CA 1
ATOM 2427 C C . LYS A 1 298 ? -0.184 19.974 -3.078 1.00 37.28 298 LYS A C 1
ATOM 2429 O O . LYS A 1 298 ? -0.416 20.055 -1.876 1.00 37.28 298 LYS A O 1
ATOM 2434 N N . SER A 1 299 ? 0.382 20.995 -3.740 1.00 36.22 299 SER A N 1
ATOM 2435 C CA . SER A 1 299 ? 0.289 22.341 -3.216 1.00 36.22 299 SER A CA 1
ATOM 2436 C C . SER A 1 299 ? -1.193 22.667 -3.195 1.00 36.22 299 SER A C 1
ATOM 2438 O O . SER A 1 299 ? -1.953 22.343 -4.114 1.00 36.22 299 SER A O 1
ATOM 2440 N N . SER A 1 300 ? -1.612 23.323 -2.120 1.00 37.72 300 SER A N 1
ATOM 2441 C CA . SER A 1 300 ? -2.978 23.820 -1.980 1.00 37.72 300 SER A CA 1
ATOM 2442 C C . SER A 1 300 ? -3.429 24.685 -3.172 1.00 37.72 300 SER A C 1
ATOM 2444 O O . SER A 1 300 ? -4.615 24.947 -3.318 1.00 37.72 300 SER A O 1
ATOM 2446 N N . GLU A 1 301 ? -2.507 25.102 -4.046 1.00 37.88 301 GLU A N 1
ATOM 2447 C CA . GLU A 1 301 ? -2.745 25.926 -5.226 1.00 37.88 301 GLU A CA 1
ATOM 2448 C C . GLU A 1 301 ? -3.283 25.141 -6.426 1.00 37.88 301 GLU A C 1
ATOM 2450 O O . GLU A 1 301 ? -4.157 25.663 -7.106 1.00 37.88 301 GLU A O 1
ATOM 2455 N N . VAL A 1 302 ? -2.844 23.897 -6.681 1.00 37.41 302 VAL A N 1
ATOM 2456 C CA . VAL A 1 302 ? -3.410 23.078 -7.780 1.00 37.41 302 VAL A CA 1
ATOM 2457 C C . VAL A 1 302 ? -4.852 22.693 -7.453 1.00 37.41 302 VAL A C 1
ATOM 2459 O O . VAL A 1 302 ? -5.730 22.789 -8.305 1.00 37.41 302 VAL A O 1
ATOM 2462 N N . MET A 1 303 ? -5.114 22.360 -6.185 1.00 36.19 303 MET A N 1
ATOM 2463 C CA . MET A 1 303 ? -6.460 22.060 -5.693 1.00 36.19 303 MET A CA 1
ATOM 2464 C C . MET A 1 303 ? -7.359 23.311 -5.678 1.00 36.19 303 MET A C 1
ATOM 2466 O O . MET A 1 303 ? -8.531 23.217 -6.040 1.00 36.19 303 MET A O 1
ATOM 2470 N N . LYS A 1 304 ? -6.801 24.492 -5.354 1.00 39.44 304 LYS A N 1
ATOM 2471 C CA . LYS A 1 304 ? -7.480 25.791 -5.525 1.00 39.44 304 LYS A CA 1
ATOM 2472 C C . LYS A 1 304 ? -7.752 26.112 -6.996 1.00 39.44 304 LYS A C 1
ATOM 2474 O O . LYS A 1 304 ? -8.811 26.641 -7.298 1.00 39.44 304 LYS A O 1
ATOM 2479 N N . MET A 1 305 ? -6.852 25.778 -7.921 1.00 35.88 305 MET A N 1
ATOM 2480 C CA . MET A 1 305 ? -7.065 26.013 -9.354 1.00 35.88 305 MET A CA 1
ATOM 2481 C C . MET A 1 305 ? -8.199 25.136 -9.902 1.00 35.88 305 MET A C 1
ATOM 2483 O O . MET A 1 305 ? -9.028 25.617 -10.668 1.00 35.88 305 MET A O 1
ATOM 2487 N N . THR A 1 306 ? -8.283 23.873 -9.465 1.00 39.19 306 THR A N 1
ATOM 2488 C CA . THR A 1 306 ? -9.385 22.972 -9.840 1.00 39.19 306 THR A CA 1
ATOM 2489 C C . THR A 1 306 ? -10.711 23.353 -9.186 1.00 39.19 306 THR A C 1
ATOM 2491 O O . THR A 1 306 ? -11.746 23.196 -9.816 1.00 39.19 306 THR A O 1
ATOM 2494 N N . SER A 1 307 ? -10.704 23.902 -7.964 1.00 38.12 307 SER A N 1
ATOM 2495 C CA . SER A 1 307 ? -11.934 24.352 -7.292 1.00 38.12 307 SER A CA 1
ATOM 2496 C C . SER A 1 307 ? -12.427 25.725 -7.764 1.00 38.12 307 SER A C 1
ATOM 2498 O O . SER A 1 307 ? -13.576 26.075 -7.523 1.00 38.12 307 SER A O 1
ATOM 2500 N N . VAL A 1 308 ? -11.567 26.537 -8.390 1.00 43.22 308 VAL A N 1
ATOM 2501 C CA . VAL A 1 308 ? -11.936 27.849 -8.964 1.00 43.22 308 VAL A CA 1
ATOM 2502 C C . VAL A 1 308 ? -12.494 27.701 -10.389 1.00 43.22 308 VAL A C 1
ATOM 2504 O O . VAL A 1 308 ? -13.120 28.624 -10.910 1.00 43.22 308 VAL A O 1
ATOM 2507 N N . HIS A 1 309 ? -12.330 26.532 -11.012 1.00 48.09 309 HIS A N 1
ATOM 2508 C CA . HIS A 1 309 ? -12.691 26.290 -12.405 1.00 48.09 309 HIS A CA 1
ATOM 2509 C C . HIS A 1 309 ? -13.473 24.983 -12.598 1.00 48.09 309 HIS A C 1
ATOM 2511 O O . HIS A 1 309 ? -13.055 24.097 -13.347 1.00 48.09 309 HIS A O 1
ATOM 2517 N N . ASP A 1 310 ? -14.649 24.886 -11.975 1.00 41.41 310 ASP A N 1
ATOM 2518 C CA . ASP A 1 310 ? -15.668 23.926 -12.404 1.00 41.41 310 ASP A CA 1
ATOM 2519 C C . ASP A 1 310 ? -16.035 24.221 -13.873 1.00 41.41 310 ASP A C 1
ATOM 2521 O O . ASP A 1 310 ? -16.678 25.225 -14.180 1.00 41.41 310 ASP A O 1
ATOM 2525 N N . GLY A 1 311 ? -15.574 23.373 -14.802 1.00 50.25 311 GLY A N 1
ATOM 2526 C CA . GLY A 1 311 ? -15.933 23.439 -16.227 1.00 50.25 311 GLY A CA 1
ATOM 2527 C C . GLY A 1 311 ? -14.782 23.550 -17.234 1.00 50.25 311 GLY A C 1
ATOM 2528 O O . GLY A 1 311 ? -15.045 23.654 -18.432 1.00 50.25 311 GLY A O 1
ATOM 2529 N N . VAL A 1 312 ? -13.516 23.516 -16.808 1.00 48.25 312 VAL A N 1
ATOM 2530 C CA . VAL A 1 312 ? -12.383 23.552 -17.752 1.00 48.25 312 VAL A CA 1
ATOM 2531 C C . VAL A 1 312 ? -12.120 22.163 -18.345 1.00 48.25 312 VAL A C 1
ATOM 2533 O O . VAL A 1 312 ? -11.948 21.183 -17.623 1.00 48.25 312 VAL A O 1
ATOM 2536 N N . HIS A 1 313 ? -12.087 22.083 -19.681 1.00 39.97 313 HIS A N 1
ATOM 2537 C CA . HIS A 1 313 ? -11.790 20.854 -20.426 1.00 39.97 313 HIS A CA 1
ATOM 2538 C C . HIS A 1 313 ? -10.397 20.308 -20.036 1.00 39.97 313 HIS A C 1
ATOM 2540 O O . HIS A 1 313 ? -9.471 21.115 -19.893 1.00 39.97 313 HIS A O 1
ATOM 2546 N N . PRO A 1 314 ? -10.201 18.980 -19.900 1.00 42.34 314 PRO A N 1
ATOM 2547 C CA . PRO A 1 314 ? -8.945 18.382 -19.423 1.00 42.34 314 PRO A CA 1
ATOM 2548 C C . PRO A 1 314 ? -7.682 18.878 -20.142 1.00 42.34 314 PRO A C 1
ATOM 2550 O O . PRO A 1 314 ? -6.647 19.077 -19.516 1.00 42.34 314 PRO A O 1
ATOM 2553 N N . GLU A 1 315 ? -7.789 19.159 -21.438 1.00 40.78 315 GLU A N 1
ATOM 2554 C CA . GLU A 1 315 ? -6.692 19.652 -22.283 1.00 40.78 315 GLU A CA 1
ATOM 2555 C C . GLU A 1 315 ? -6.254 21.082 -21.927 1.00 40.78 315 GLU A C 1
ATOM 2557 O O . GLU A 1 315 ? -5.078 21.424 -22.033 1.00 40.78 315 GLU A O 1
ATOM 2562 N N . ILE A 1 316 ? -7.185 21.928 -21.476 1.00 51.06 316 ILE A N 1
ATOM 2563 C CA . ILE A 1 316 ? -6.893 23.304 -21.051 1.00 51.06 316 ILE A CA 1
ATOM 2564 C C . ILE A 1 316 ? -6.258 23.285 -19.657 1.00 51.06 316 ILE A C 1
ATOM 2566 O O . ILE A 1 316 ? -5.317 24.034 -19.403 1.00 51.06 316 ILE A O 1
ATOM 2570 N N . ALA A 1 317 ? -6.720 22.398 -18.771 1.00 45.22 317 ALA A N 1
ATOM 2571 C CA . ALA A 1 317 ? -6.092 22.189 -17.470 1.00 45.22 317 ALA A CA 1
ATOM 2572 C C . ALA A 1 317 ? -4.650 21.666 -17.621 1.00 45.22 317 ALA A C 1
ATOM 2574 O O . ALA A 1 317 ? -3.741 22.190 -16.979 1.00 45.22 317 ALA A O 1
ATOM 2575 N N . GLU A 1 318 ? -4.422 20.704 -18.522 1.00 46.22 318 GLU A N 1
ATOM 2576 C CA . GLU A 1 318 ? -3.085 20.199 -18.860 1.00 46.22 318 GLU A CA 1
ATOM 2577 C C . GLU A 1 318 ? -2.194 21.311 -19.436 1.00 46.22 318 GLU A C 1
ATOM 2579 O O . GLU A 1 318 ? -1.085 21.520 -18.949 1.00 46.22 318 GLU A O 1
ATOM 2584 N N . ALA A 1 319 ? -2.695 22.100 -20.394 1.00 53.72 319 ALA A N 1
ATOM 2585 C CA . ALA A 1 319 ? -1.948 23.216 -20.974 1.00 53.72 319 ALA A CA 1
ATOM 2586 C C . ALA A 1 319 ? -1.571 24.293 -19.939 1.00 53.72 319 ALA A C 1
ATOM 2588 O O . ALA A 1 319 ? -0.469 24.840 -19.998 1.00 53.72 319 ALA A O 1
ATOM 2589 N N . LEU A 1 320 ? -2.452 24.584 -18.976 1.00 47.34 320 LEU A N 1
ATOM 2590 C CA . LEU A 1 320 ? -2.192 25.545 -17.899 1.00 47.34 320 LEU A CA 1
ATOM 2591 C C . LEU A 1 320 ? -1.149 25.030 -16.900 1.00 47.34 320 LEU A C 1
ATOM 2593 O O . LEU A 1 320 ? -0.257 25.786 -16.513 1.00 47.34 320 LEU A O 1
ATOM 2597 N N . ILE A 1 321 ? -1.228 23.753 -16.514 1.00 53.53 321 ILE A N 1
ATOM 2598 C CA . ILE A 1 321 ? -0.241 23.113 -15.631 1.00 53.53 321 ILE A CA 1
ATOM 2599 C C . ILE A 1 321 ? 1.128 23.082 -16.321 1.00 53.53 321 ILE A C 1
ATOM 2601 O O . ILE A 1 321 ? 2.110 23.555 -15.754 1.00 53.53 321 ILE A O 1
ATOM 2605 N N . CYS A 1 322 ? 1.187 22.621 -17.575 1.00 53.16 322 CYS A N 1
ATOM 2606 C CA . CYS A 1 322 ? 2.422 22.599 -18.356 1.00 53.16 322 CYS A CA 1
ATOM 2607 C C . CYS A 1 322 ? 2.993 24.005 -18.596 1.00 53.16 322 CYS A C 1
ATOM 2609 O O . CYS A 1 322 ? 4.209 24.187 -18.565 1.00 53.16 322 CYS A O 1
ATOM 2611 N N . GLY A 1 323 ? 2.137 25.005 -18.828 1.00 59.56 323 GLY A N 1
ATOM 2612 C CA . GLY A 1 323 ? 2.549 26.396 -19.014 1.00 59.56 323 GLY A CA 1
ATOM 2613 C C . 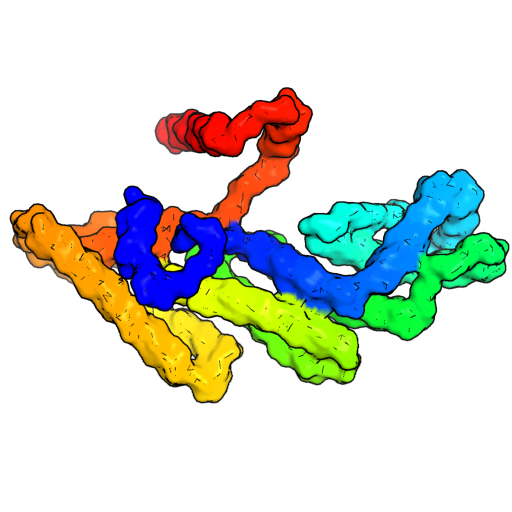GLY A 1 323 ? 3.161 27.005 -17.753 1.00 59.56 323 GLY A C 1
ATOM 2614 O O . GLY A 1 323 ? 4.175 27.697 -17.845 1.00 59.56 323 GLY A O 1
ATOM 2615 N N . LYS A 1 324 ? 2.593 26.711 -16.577 1.00 52.91 324 LYS A N 1
ATOM 2616 C CA . LYS A 1 324 ? 3.130 27.167 -15.289 1.00 52.91 324 LYS A CA 1
ATOM 2617 C C . LYS A 1 324 ? 4.471 26.503 -14.965 1.00 52.91 324 LYS A C 1
ATOM 2619 O O . LYS A 1 324 ? 5.441 27.220 -14.744 1.00 52.91 324 LYS A O 1
ATOM 2624 N N . ASP A 1 325 ? 4.565 25.176 -15.071 1.00 51.66 325 ASP A N 1
ATOM 2625 C CA . ASP A 1 325 ? 5.828 24.439 -14.874 1.00 51.66 325 ASP A CA 1
ATOM 2626 C C . ASP A 1 325 ? 6.945 24.934 -15.809 1.00 51.66 325 ASP A C 1
ATOM 2628 O O . ASP A 1 325 ? 8.124 24.971 -15.445 1.00 51.66 325 ASP A O 1
ATOM 2632 N N . TRP A 1 326 ? 6.591 25.330 -17.034 1.00 59.47 326 TRP A N 1
ATOM 2633 C CA . TRP A 1 326 ? 7.544 25.873 -17.999 1.00 59.47 326 TRP A CA 1
ATOM 2634 C C . TRP A 1 326 ? 8.028 27.285 -17.641 1.00 59.47 326 TRP A C 1
ATOM 2636 O O . TRP A 1 326 ? 9.198 27.609 -17.866 1.00 59.47 326 TRP A O 1
ATOM 2646 N N . LEU A 1 327 ? 7.153 28.126 -17.085 1.00 62.97 327 LEU A N 1
ATOM 2647 C CA . LEU A 1 327 ? 7.510 29.463 -16.604 1.00 62.97 327 LEU A CA 1
ATOM 2648 C C . LEU A 1 327 ? 8.380 29.390 -15.345 1.00 62.97 327 LEU A C 1
ATOM 2650 O O . LEU A 1 327 ? 9.401 30.073 -15.282 1.00 62.97 327 LEU A O 1
ATOM 2654 N N . ASP A 1 328 ? 8.044 28.508 -14.406 1.00 59.88 328 ASP A N 1
ATOM 2655 C CA . ASP A 1 328 ? 8.765 28.365 -13.138 1.00 59.88 328 ASP A CA 1
ATOM 2656 C C . ASP A 1 328 ? 10.194 27.820 -13.355 1.00 59.88 328 ASP A C 1
ATOM 2658 O O . ASP A 1 328 ? 11.153 28.304 -12.746 1.00 59.88 328 ASP A O 1
ATOM 2662 N N . ASN A 1 329 ? 10.382 26.909 -14.318 1.00 47.53 329 ASN A N 1
ATOM 2663 C CA . ASN A 1 329 ? 11.706 26.403 -14.710 1.00 47.53 329 ASN A CA 1
ATOM 2664 C C . ASN A 1 329 ? 12.571 27.411 -15.496 1.00 47.53 329 ASN A C 1
ATOM 2666 O O . ASN A 1 329 ? 13.769 27.177 -15.679 1.00 47.53 329 ASN A O 1
ATOM 2670 N N . ARG A 1 330 ? 12.012 28.534 -15.973 1.00 43.66 330 ARG A N 1
ATOM 2671 C CA . ARG A 1 330 ? 12.801 29.617 -16.596 1.00 43.66 330 ARG A CA 1
ATOM 2672 C C . ARG A 1 330 ? 13.445 30.548 -15.574 1.00 43.66 330 ARG A C 1
ATOM 2674 O O . ARG A 1 330 ? 14.474 31.138 -15.883 1.00 43.66 330 ARG A O 1
ATOM 2681 N N . SER A 1 331 ? 12.869 30.663 -14.382 1.00 42.19 331 SER A N 1
ATOM 2682 C CA . SER A 1 331 ? 13.357 31.524 -13.295 1.00 42.19 331 SER A CA 1
ATOM 2683 C C . SE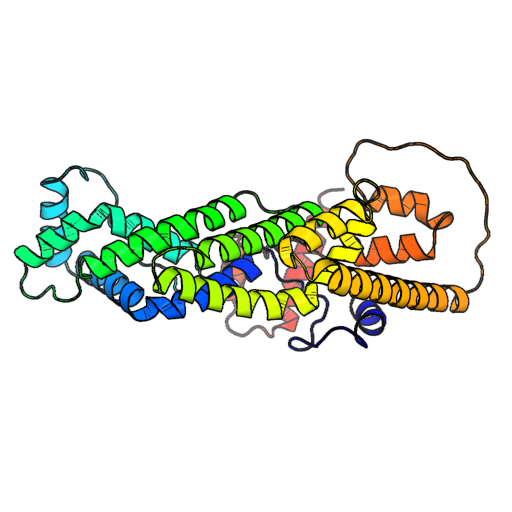R A 1 331 ? 14.564 30.965 -12.528 1.00 42.19 331 SER A C 1
ATOM 2685 O O . SER A 1 331 ? 15.129 31.678 -11.705 1.00 42.19 331 SER A O 1
ATOM 2687 N N . SER A 1 332 ? 14.972 29.717 -12.785 1.00 38.44 332 SER A N 1
ATOM 2688 C CA . SER A 1 332 ? 16.107 29.053 -12.115 1.00 38.44 332 SER A CA 1
ATOM 2689 C C . SER A 1 332 ? 17.360 28.903 -12.991 1.00 38.44 332 SER A C 1
ATOM 2691 O O . SER A 1 332 ? 18.171 28.013 -12.741 1.00 38.44 332 SER A O 1
ATOM 2693 N N . LYS A 1 333 ? 17.525 29.746 -14.017 1.00 33.88 333 LYS A N 1
ATOM 2694 C CA . LYS A 1 333 ? 18.755 29.831 -14.820 1.00 33.88 333 LYS A CA 1
ATOM 2695 C C . LYS A 1 333 ? 19.542 31.098 -14.548 1.00 33.88 333 LYS A C 1
ATOM 2697 O O . LYS A 1 333 ? 18.899 32.166 -14.454 1.00 33.88 333 LYS A O 1
#

pLDDT: mean 75.08, std 19.77, range [31.25, 97.44]

Foldseek 3Di:
DQVVVCVLQVVPFDDDPPHLQCLDALQRLVLVLVLLLCVLVVLLLVLLQVLLCQCPVDPVSVVLLVVLCVVDPNPPDDRQDDADSSHVLRSLVSLVVVLVSLSSLVSSVVVDVVSPSRDDPVSSVVSVVVSVLCVVVNVLVVVGDQFLLSLLVSLLVLLLSLVVQCVDPDPSSVVSSVSSVVSSCVSCSRCVLLSQLLQLLQPVRHNNSNLVSLCSNVPPCSVVVVVVSVVSVVSSLVVLVVVVVVVDDDDDDDDDDDDDDPPRPSLVVLVVCCRVPVSSSVSNVVSRPRRNDPPPPPPVVLVVVCVVDPPDDPVVNVVVVVVVVVVVVVVPD

Organism: Salix viminalis (NCBI:txid40686)